Protein AF-A0A2E1ZVU8-F1 (afdb_monomer)

Foldseek 3Di:
DDDDDDDDDDPDDDDPVCCPPPPDDPVDDDPPPLVVDPHGPLNQAADPVSHHAPDWDAAPVRHTQARAPPQAWRCDADVRGHHCVRANNNHTHHNVNRVVVSLVVCPPQNDQAPAPDLLQPPPHHLVNDPANLAAQPLVSPSDLEVVSLVVLVCCQVVVDPGDPRSQNSQCNPPPSDRDPVSSVVSVCVRVVD

Mean predicted aligned error: 13.54 Å

Secondary structure (DSSP, 8-state):
-------S-TT----HHHHHHHS--TTS-----GGGSSS-HHHHH--TTSS--S--EE-TTS-EEE--SSSSS-----TTT--TTTSTTTTT--HHHHHHHHHHHHGGGTSPP-----SS-SSS-TTT-S----TT-TTSSS--SHHHHHHHHHHHTTSS---HHHHHHH-TT-SS--SHHHHHHHHHHHHT-

pLDDT: mean 80.25, std 17.71, range [24.52, 98.0]

Structure (mmCIF, N/CA/C/O backbone):
data_AF-A0A2E1ZVU8-F1
#
_entry.id   AF-A0A2E1ZVU8-F1
#
loop_
_atom_site.group_PDB
_atom_site.id
_atom_site.type_symbol
_atom_site.label_atom_id
_atom_site.label_alt_id
_atom_site.label_comp_id
_atom_site.label_asym_id
_atom_site.label_entity_id
_atom_site.label_seq_id
_atom_site.pdbx_PDB_ins_code
_atom_site.Cartn_x
_atom_site.Cartn_y
_atom_site.Cartn_z
_atom_site.occupancy
_atom_site.B_iso_or_equiv
_atom_site.auth_seq_id
_atom_site.auth_comp_id
_atom_site.auth_asym_id
_atom_site.auth_atom_id
_atom_site.pdbx_PDB_model_num
ATOM 1 N N . MET A 1 1 ? 6.770 13.674 -12.087 1.00 25.38 1 MET A N 1
ATOM 2 C CA . MET A 1 1 ? 8.120 13.635 -12.697 1.00 25.38 1 MET A CA 1
ATOM 3 C C . MET A 1 1 ? 9.116 14.177 -11.677 1.00 25.38 1 MET A C 1
ATOM 5 O O . MET A 1 1 ? 9.075 15.368 -11.395 1.00 25.38 1 MET A O 1
ATOM 9 N N . LYS A 1 2 ? 9.942 13.323 -11.062 1.00 24.52 2 LYS A N 1
ATOM 10 C CA . LYS A 1 2 ? 10.981 13.740 -10.108 1.00 24.52 2 LYS A CA 1
ATOM 11 C C . LYS A 1 2 ? 12.336 13.399 -10.722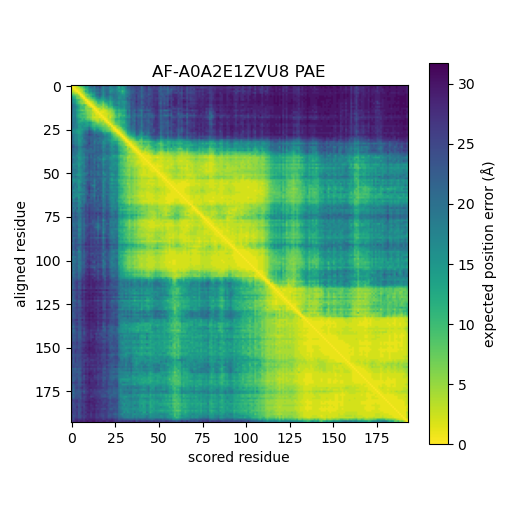 1.00 24.52 2 LYS A C 1
ATOM 13 O O . LYS A 1 2 ? 12.553 12.270 -11.147 1.00 24.52 2 LYS A O 1
ATOM 18 N N . PHE A 1 3 ? 13.192 14.405 -10.838 1.00 25.81 3 PHE A N 1
ATOM 19 C CA . PHE A 1 3 ? 14.556 14.261 -11.334 1.00 25.81 3 PHE A CA 1
ATOM 20 C C . PHE A 1 3 ? 15.431 13.587 -10.271 1.00 25.81 3 PHE A C 1
ATOM 22 O O . PHE A 1 3 ? 15.332 13.931 -9.093 1.00 25.81 3 PHE A O 1
ATOM 29 N N . ILE A 1 4 ? 16.327 12.693 -10.696 1.00 35.44 4 ILE A N 1
ATOM 30 C CA . ILE A 1 4 ? 17.498 12.282 -9.915 1.00 35.44 4 ILE A CA 1
ATOM 31 C C . ILE A 1 4 ? 18.677 13.122 -10.405 1.00 35.44 4 ILE A C 1
ATOM 33 O O . ILE A 1 4 ? 19.086 13.021 -11.561 1.00 35.44 4 ILE A O 1
ATOM 37 N N . THR A 1 5 ? 19.220 13.958 -9.523 1.00 36.97 5 THR A N 1
ATOM 38 C CA . THR A 1 5 ? 20.512 14.624 -9.712 1.00 36.97 5 THR A CA 1
ATOM 39 C C . THR A 1 5 ? 21.457 14.128 -8.629 1.00 36.97 5 THR A C 1
ATOM 41 O O . THR A 1 5 ? 21.266 14.409 -7.448 1.00 36.97 5 THR A O 1
ATOM 44 N N . SER A 1 6 ? 22.453 13.355 -9.044 1.00 44.09 6 SER A N 1
ATOM 45 C CA . SER A 1 6 ? 23.573 12.897 -8.226 1.00 44.09 6 SER A CA 1
ATOM 46 C C . SER A 1 6 ? 24.494 14.051 -7.792 1.00 44.09 6 SER A C 1
ATOM 48 O O . SER A 1 6 ? 24.480 15.111 -8.414 1.00 44.09 6 SER A O 1
ATOM 50 N N . LEU A 1 7 ? 25.421 13.742 -6.876 1.00 48.41 7 LEU A N 1
ATOM 51 C CA . LEU A 1 7 ? 26.738 14.391 -6.695 1.00 48.41 7 LEU A CA 1
ATOM 52 C C . LEU A 1 7 ? 26.828 15.632 -5.788 1.00 48.41 7 LEU A C 1
ATOM 54 O O . LEU A 1 7 ? 27.431 16.634 -6.170 1.00 48.41 7 LEU A O 1
ATOM 58 N N . SER A 1 8 ? 26.394 15.541 -4.533 1.00 40.28 8 SER A N 1
ATOM 59 C CA . SER A 1 8 ? 27.006 16.366 -3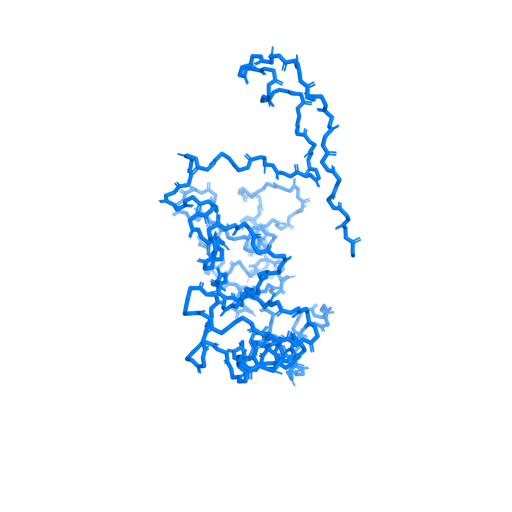.482 1.00 40.28 8 SER A CA 1
ATOM 60 C C . SER A 1 8 ? 28.162 15.597 -2.830 1.00 40.28 8 SER A C 1
ATOM 62 O O . SER A 1 8 ? 27.940 14.768 -1.955 1.00 40.28 8 SER A O 1
ATOM 64 N N . ASP A 1 9 ? 29.380 15.915 -3.272 1.00 45.56 9 ASP A N 1
ATOM 65 C CA . ASP A 1 9 ? 30.673 15.670 -2.605 1.00 45.56 9 ASP A CA 1
ATOM 66 C C . ASP A 1 9 ? 31.488 14.399 -2.954 1.00 45.56 9 ASP A C 1
ATOM 68 O O . ASP A 1 9 ? 31.807 13.545 -2.126 1.00 45.56 9 ASP A O 1
ATOM 72 N N . ALA A 1 10 ? 31.939 14.319 -4.213 1.00 39.97 10 ALA A N 1
ATOM 73 C CA . ALA A 1 10 ? 33.036 13.429 -4.592 1.00 39.97 10 ALA A CA 1
ATOM 74 C C . ALA A 1 10 ? 34.370 13.922 -3.986 1.00 39.97 10 ALA A C 1
ATOM 76 O O . ALA A 1 10 ? 34.960 14.884 -4.480 1.00 39.97 10 ALA A O 1
ATOM 77 N N . GLY A 1 11 ? 34.866 13.240 -2.945 1.00 41.56 11 GLY A N 1
ATOM 78 C CA . GLY A 1 11 ? 36.216 13.454 -2.396 1.00 41.56 11 GLY A CA 1
ATOM 79 C C . GLY A 1 11 ? 36.334 13.631 -0.877 1.00 41.56 11 GLY A C 1
ATOM 80 O O . GLY A 1 11 ? 37.445 13.857 -0.401 1.00 41.56 11 GLY A O 1
ATOM 81 N N . GLN A 1 12 ? 35.247 13.516 -0.109 1.00 46.44 12 GLN A N 1
ATOM 82 C CA . GLN A 1 12 ? 35.280 13.608 1.358 1.00 46.44 12 GLN A CA 1
ATOM 83 C C . GLN A 1 12 ? 34.994 12.236 2.006 1.00 46.44 12 GLN A C 1
ATOM 85 O O . GLN A 1 12 ? 33.929 11.666 1.770 1.00 46.44 12 GLN A O 1
ATOM 90 N N . PRO A 1 13 ? 35.908 11.668 2.818 1.00 52.12 13 PRO A N 1
ATOM 91 C CA . PRO A 1 13 ? 35.624 10.455 3.577 1.00 52.12 13 PRO A CA 1
ATOM 92 C C . PRO A 1 13 ? 34.811 10.798 4.834 1.00 52.12 13 PRO A C 1
ATOM 94 O O . PRO A 1 13 ? 35.350 11.307 5.816 1.00 52.12 13 PRO A O 1
ATOM 97 N N . TYR A 1 14 ? 33.511 10.508 4.815 1.00 55.12 14 TYR A N 1
ATOM 98 C CA . TYR A 1 14 ? 32.653 10.589 6.001 1.00 55.12 14 TYR A CA 1
ATOM 99 C C . TYR A 1 14 ? 32.767 9.322 6.865 1.00 55.12 14 TYR A C 1
ATOM 101 O O . TYR A 1 14 ? 32.996 8.225 6.352 1.00 55.12 14 TYR A O 1
ATOM 109 N N . SER A 1 15 ? 32.584 9.457 8.185 1.00 61.34 15 SER A N 1
ATOM 110 C CA . SER A 1 15 ? 32.443 8.309 9.095 1.00 61.34 15 SER A CA 1
ATOM 111 C C . SER A 1 15 ? 31.058 7.660 8.958 1.00 61.34 15 SER A C 1
ATOM 113 O O . SER A 1 15 ? 30.097 8.340 8.598 1.00 61.34 15 SER A O 1
ATOM 115 N N . CYS A 1 16 ? 30.921 6.367 9.286 1.00 48.19 16 CYS A N 1
ATOM 116 C CA . CYS A 1 16 ? 29.626 5.663 9.244 1.00 48.19 16 CYS A CA 1
ATOM 117 C C . CYS A 1 16 ? 28.527 6.383 10.051 1.00 48.19 16 CYS A C 1
ATOM 119 O O . CYS A 1 16 ? 27.391 6.484 9.604 1.00 48.19 16 CYS A O 1
ATOM 121 N N . GLU A 1 17 ? 28.880 6.961 11.200 1.00 53.31 17 GLU A N 1
ATOM 122 C CA . GLU A 1 17 ? 27.957 7.718 12.059 1.00 53.31 17 GLU A CA 1
ATOM 123 C C . GLU A 1 17 ? 27.488 9.034 11.412 1.00 53.31 17 GLU A C 1
ATOM 125 O O . GLU A 1 17 ? 26.371 9.492 11.658 1.00 53.31 17 GLU A O 1
ATOM 130 N N . SER A 1 18 ? 28.313 9.633 10.546 1.00 53.00 18 SER A N 1
ATOM 131 C CA . SER A 1 18 ? 27.987 10.876 9.831 1.00 53.00 18 SER A CA 1
ATOM 132 C C . SER A 1 18 ? 27.048 10.636 8.646 1.00 53.00 18 SER A C 1
ATOM 134 O O . SER A 1 18 ? 26.227 11.499 8.341 1.00 53.00 18 SER A O 1
ATOM 136 N N . TRP A 1 19 ? 27.122 9.456 8.021 1.00 51.34 19 TRP A N 1
ATOM 137 C CA . TRP A 1 19 ? 26.167 9.019 6.997 1.00 51.34 19 TRP A CA 1
ATOM 138 C C . TRP A 1 19 ? 24.758 8.816 7.566 1.00 51.34 19 TRP A C 1
ATOM 140 O O . TRP A 1 19 ? 23.779 9.193 6.932 1.00 51.34 19 TRP A O 1
ATOM 150 N N . GLN A 1 20 ? 24.652 8.261 8.775 1.00 46.25 20 GLN A N 1
ATOM 151 C CA . GLN A 1 20 ? 23.373 7.877 9.376 1.00 46.25 20 GLN A CA 1
ATOM 152 C C . GLN A 1 20 ? 22.623 9.040 10.049 1.00 46.25 20 GLN A C 1
ATOM 154 O O . GLN A 1 20 ? 21.398 9.034 10.099 1.00 46.25 20 GLN A O 1
ATOM 159 N N . SER A 1 21 ? 23.339 10.036 10.580 1.00 53.09 21 SER A N 1
ATOM 160 C CA . SER A 1 21 ? 22.746 11.080 11.434 1.00 53.09 21 SER A CA 1
ATOM 161 C C . SER A 1 21 ? 22.364 12.379 10.716 1.00 53.09 21 SER A C 1
ATOM 163 O O . SER A 1 21 ? 21.587 13.152 11.268 1.00 53.09 21 SER A O 1
ATOM 165 N N . ASN A 1 22 ? 22.883 12.631 9.506 1.00 50.97 22 ASN A N 1
ATOM 166 C CA . ASN A 1 22 ? 22.749 13.933 8.829 1.00 50.97 22 ASN A CA 1
ATOM 167 C C . ASN A 1 22 ? 22.221 13.879 7.378 1.00 50.97 22 ASN A C 1
ATOM 169 O O . ASN A 1 22 ? 22.070 14.936 6.769 1.00 50.97 22 ASN A O 1
ATOM 173 N N . PHE A 1 23 ? 21.930 12.697 6.813 1.00 49.38 23 PHE A N 1
ATOM 174 C CA . PHE A 1 23 ? 21.557 12.539 5.391 1.00 49.38 23 PHE A CA 1
ATOM 175 C C . PHE A 1 23 ? 20.201 11.854 5.134 1.00 49.38 23 PHE A C 1
ATOM 177 O O . PHE A 1 23 ? 19.997 11.254 4.082 1.00 49.38 23 PHE A O 1
ATOM 184 N N . GLY A 1 24 ? 19.240 11.989 6.049 1.00 44.94 24 GLY A N 1
ATOM 185 C CA . GLY A 1 24 ? 17.852 11.574 5.818 1.00 44.94 24 GLY A CA 1
ATOM 186 C C . GLY A 1 24 ? 16.876 12.682 6.200 1.00 44.94 24 GLY A C 1
ATOM 187 O O . GLY A 1 24 ? 16.907 13.159 7.332 1.00 44.94 24 GLY A O 1
ATOM 188 N N . SER A 1 25 ? 16.013 13.100 5.270 1.00 47.59 25 SER A N 1
ATOM 189 C CA . SER A 1 25 ? 14.764 13.784 5.613 1.00 47.59 25 SER A CA 1
ATOM 190 C C . SER A 1 25 ? 13.630 12.759 5.640 1.00 47.59 25 SER A C 1
ATOM 192 O O . SER A 1 25 ? 13.679 11.755 4.930 1.00 47.59 25 SER A O 1
ATOM 194 N N . SER A 1 26 ? 12.592 13.042 6.428 1.00 47.44 26 SER A N 1
ATOM 195 C CA . SER A 1 26 ? 11.345 12.261 6.487 1.00 47.44 26 SER A CA 1
ATOM 196 C C . SER A 1 26 ? 10.690 12.037 5.111 1.00 47.44 26 SER A C 1
ATOM 198 O O . SER A 1 26 ? 9.908 11.108 4.956 1.00 47.44 26 SER A O 1
ATOM 200 N N . ASP A 1 27 ? 11.035 12.855 4.108 1.00 43.53 27 ASP A N 1
ATOM 201 C CA . ASP A 1 27 ? 10.385 12.888 2.790 1.00 43.53 27 ASP A CA 1
ATOM 202 C C . ASP A 1 27 ? 11.212 12.224 1.667 1.00 43.53 27 ASP A C 1
ATOM 204 O O . ASP A 1 27 ? 10.860 12.302 0.483 1.00 43.53 27 ASP A O 1
ATOM 208 N N . ALA A 1 28 ? 12.351 11.612 2.004 1.00 48.03 28 ALA A N 1
ATOM 209 C CA . ALA A 1 28 ? 13.181 10.857 1.067 1.00 48.03 28 ALA A CA 1
ATOM 210 C C . ALA A 1 28 ? 13.908 9.726 1.812 1.00 48.03 28 ALA A C 1
ATOM 212 O O . ALA A 1 28 ? 15.070 9.887 2.202 1.00 48.03 28 ALA A O 1
ATOM 213 N N . PRO A 1 29 ? 13.225 8.595 2.057 1.00 43.44 29 PRO A N 1
ATOM 214 C CA . PRO A 1 29 ? 13.779 7.539 2.871 1.00 43.44 29 PRO A CA 1
ATOM 215 C C . PRO A 1 29 ? 14.844 6.762 2.093 1.00 43.44 29 PRO A C 1
ATOM 217 O O . PRO A 1 29 ? 14.673 6.415 0.928 1.00 43.44 29 PRO A O 1
ATOM 220 N N . LEU A 1 30 ? 15.904 6.442 2.830 1.00 49.44 30 LEU A N 1
ATOM 221 C CA . LEU A 1 30 ? 16.738 5.258 2.673 1.00 49.44 30 LEU A CA 1
ATOM 222 C C . LEU A 1 30 ? 17.655 5.204 1.436 1.00 49.44 30 LEU A C 1
ATOM 224 O O . LEU A 1 30 ? 17.282 4.805 0.336 1.00 49.44 30 LEU A O 1
ATOM 228 N N . VAL A 1 31 ? 18.940 5.475 1.680 1.00 49.41 31 VAL A N 1
ATOM 229 C CA . VAL A 1 31 ? 20.016 4.849 0.905 1.00 49.41 31 VAL A CA 1
ATOM 230 C C . VAL A 1 31 ? 19.901 3.342 1.138 1.00 49.41 31 VAL A C 1
ATOM 232 O O . VAL A 1 31 ? 20.158 2.870 2.244 1.00 49.41 31 VAL A O 1
ATOM 235 N N . LEU A 1 32 ? 19.476 2.594 0.120 1.00 52.44 32 LEU A N 1
ATOM 236 C CA . LEU A 1 32 ? 19.479 1.135 0.166 1.00 52.44 32 LEU A CA 1
ATOM 237 C C . LEU A 1 32 ? 20.936 0.662 0.137 1.00 52.44 32 LEU A C 1
ATOM 239 O O . LEU A 1 32 ? 21.587 0.683 -0.907 1.00 52.44 32 LEU A O 1
ATOM 243 N N . ASP A 1 33 ? 21.460 0.262 1.293 1.00 57.50 33 ASP A N 1
ATOM 244 C CA . ASP A 1 33 ? 22.677 -0.540 1.353 1.00 57.50 33 ASP A CA 1
ATOM 245 C C . ASP A 1 33 ? 22.372 -1.881 0.680 1.00 57.50 33 ASP A C 1
ATOM 247 O O . ASP A 1 33 ? 21.588 -2.682 1.190 1.00 57.50 33 ASP A O 1
ATOM 251 N N . GLU A 1 34 ? 22.972 -2.117 -0.488 1.00 57.19 34 GLU A N 1
ATOM 252 C CA . GLU A 1 34 ? 22.808 -3.358 -1.248 1.00 57.19 34 GLU A CA 1
ATOM 253 C C . GLU A 1 34 ? 23.073 -4.601 -0.383 1.00 57.19 34 GLU A C 1
ATOM 255 O O . GLU A 1 34 ? 22.442 -5.637 -0.584 1.00 57.19 34 GLU A O 1
ATOM 260 N N . ASN A 1 35 ? 23.949 -4.481 0.620 1.00 59.09 35 ASN A N 1
ATOM 261 C CA . ASN A 1 35 ? 24.326 -5.578 1.507 1.00 59.09 35 ASN A CA 1
ATOM 262 C C . ASN A 1 35 ? 23.313 -5.839 2.635 1.00 59.09 35 ASN A C 1
ATOM 264 O O . ASN A 1 35 ? 23.488 -6.800 3.385 1.00 59.09 35 ASN A O 1
ATOM 268 N N . GLN A 1 36 ? 22.284 -4.999 2.789 1.00 60.28 36 GLN A N 1
ATOM 269 C CA . GLN A 1 36 ? 21.224 -5.169 3.793 1.00 60.28 36 GLN A CA 1
ATOM 270 C C . GLN A 1 36 ? 19.978 -5.872 3.243 1.00 60.28 36 GLN A C 1
ATOM 272 O O . GLN A 1 36 ? 19.131 -6.300 4.024 1.00 60.28 36 GLN A O 1
ATOM 277 N N . SER A 1 37 ? 19.871 -6.033 1.922 1.00 60.47 37 SER A N 1
ATOM 278 C CA . SER A 1 37 ? 18.818 -6.830 1.290 1.00 60.47 37 SER A CA 1
ATOM 279 C C . SER A 1 37 ? 19.302 -8.258 1.028 1.00 60.47 37 SER A C 1
ATOM 281 O O . SER A 1 37 ? 20.467 -8.486 0.706 1.00 60.47 37 SER A O 1
ATOM 283 N N . SER A 1 38 ? 18.397 -9.236 1.111 1.00 68.69 38 SER A N 1
ATOM 284 C CA . SER A 1 38 ? 18.676 -10.615 0.684 1.00 68.69 38 SER A CA 1
ATOM 285 C C . SER A 1 38 ? 18.945 -10.717 -0.824 1.00 68.69 38 SER A C 1
ATOM 287 O O . SER A 1 38 ? 19.650 -11.626 -1.263 1.00 68.69 38 SER A O 1
ATOM 289 N N . ILE A 1 39 ? 18.414 -9.771 -1.609 1.00 71.00 39 ILE A N 1
ATOM 290 C CA . ILE A 1 39 ? 18.684 -9.594 -3.038 1.00 71.00 39 ILE A CA 1
ATOM 291 C C . ILE A 1 39 ? 19.152 -8.155 -3.258 1.00 71.00 39 ILE A C 1
ATOM 293 O O . ILE A 1 39 ? 18.397 -7.206 -3.043 1.00 71.00 39 ILE A O 1
ATOM 297 N N . GLY A 1 40 ? 20.401 -7.996 -3.697 1.00 74.50 40 GLY A N 1
ATOM 298 C CA . GLY A 1 40 ? 20.973 -6.688 -3.996 1.00 74.50 40 GLY A CA 1
ATOM 299 C C . GLY A 1 40 ? 20.216 -5.965 -5.113 1.00 74.50 40 GLY A C 1
ATOM 300 O O . GLY A 1 40 ? 19.773 -6.580 -6.083 1.00 74.50 40 GLY A O 1
ATOM 301 N N . PHE A 1 41 ? 20.086 -4.644 -4.996 1.00 75.62 41 PHE A N 1
ATOM 302 C CA . PHE A 1 41 ? 19.366 -3.817 -5.968 1.00 75.62 41 PHE A CA 1
ATOM 303 C C . PHE A 1 41 ? 19.955 -3.930 -7.383 1.00 75.62 41 PHE A C 1
ATOM 305 O O . PHE A 1 41 ? 19.212 -3.986 -8.362 1.00 75.62 41 PHE A O 1
ATOM 312 N N . PHE A 1 42 ? 21.284 -4.035 -7.493 1.00 80.38 42 PHE A N 1
ATOM 313 C CA . PHE A 1 42 ? 21.945 -4.282 -8.771 1.00 80.38 42 PHE A CA 1
ATOM 314 C C . PHE A 1 42 ? 21.570 -5.657 -9.329 1.00 80.38 42 PHE A C 1
ATOM 316 O O . PHE A 1 42 ? 21.146 -5.738 -10.474 1.00 80.38 42 PHE A O 1
ATOM 323 N N . SER A 1 43 ? 21.629 -6.713 -8.509 1.00 81.75 43 SER A N 1
ATOM 324 C CA . SER A 1 43 ? 21.203 -8.073 -8.888 1.00 81.75 43 SER A CA 1
ATOM 325 C C . SER A 1 43 ? 19.765 -8.113 -9.424 1.00 81.75 43 SER A C 1
ATOM 327 O O . SER A 1 43 ? 19.468 -8.820 -10.382 1.00 81.75 43 SER A O 1
ATOM 329 N N . MET A 1 44 ? 18.869 -7.323 -8.829 1.00 78.69 44 MET A N 1
ATOM 330 C CA . MET A 1 44 ? 17.465 -7.264 -9.233 1.00 78.69 44 MET A CA 1
ATOM 331 C C . MET A 1 44 ? 17.253 -6.511 -10.554 1.00 78.69 44 MET A C 1
ATOM 333 O O . MET A 1 44 ? 16.414 -6.908 -11.364 1.00 78.69 44 MET A O 1
ATOM 337 N N . LEU A 1 45 ? 17.982 -5.413 -10.773 1.00 83.50 45 LEU A N 1
ATOM 338 C CA . LEU A 1 45 ? 17.667 -4.476 -11.850 1.00 83.50 45 LEU A CA 1
ATOM 339 C C . LEU A 1 45 ? 18.643 -4.472 -13.013 1.00 83.50 45 LEU A C 1
ATOM 341 O O . LEU A 1 45 ? 18.240 -3.980 -14.059 1.00 83.50 45 LEU A O 1
ATOM 345 N N . HIS A 1 46 ? 19.866 -4.991 -12.886 1.00 86.56 46 HIS A N 1
ATOM 346 C CA . HIS A 1 46 ? 20.862 -4.863 -13.950 1.00 86.56 46 HIS A CA 1
ATOM 347 C C . HIS A 1 46 ? 20.359 -5.442 -15.277 1.00 86.56 46 HIS A C 1
ATOM 349 O O . HIS A 1 46 ? 19.629 -6.433 -15.295 1.00 86.56 46 HIS A O 1
ATOM 355 N N . ASP A 1 47 ? 20.749 -4.835 -16.388 1.00 86.31 47 ASP A N 1
ATOM 356 C CA . ASP A 1 47 ? 20.400 -5.302 -17.724 1.00 86.31 47 ASP A CA 1
ATOM 357 C C . ASP A 1 47 ? 21.334 -6.424 -18.221 1.00 86.31 47 ASP A C 1
ATOM 359 O O . ASP A 1 47 ? 22.263 -6.853 -17.518 1.00 86.31 47 ASP A O 1
ATOM 363 N N . SER A 1 48 ? 21.123 -6.902 -19.449 1.00 88.31 48 SER A N 1
ATOM 364 C CA . SER A 1 48 ? 21.973 -7.914 -20.088 1.00 88.31 48 SER A CA 1
ATOM 365 C C . SER A 1 48 ? 23.435 -7.485 -20.274 1.00 88.31 48 SER A C 1
ATOM 367 O O . SER A 1 48 ? 24.315 -8.340 -20.415 1.00 88.31 48 SER A O 1
ATOM 369 N N . TRP A 1 49 ? 23.723 -6.183 -20.209 1.00 86.12 49 TRP A N 1
ATOM 370 C CA . TRP A 1 49 ? 25.061 -5.597 -20.309 1.00 86.12 49 TRP A CA 1
ATOM 371 C C . TRP A 1 49 ? 25.721 -5.393 -18.944 1.00 86.12 49 TRP A C 1
ATOM 373 O O . TRP A 1 49 ? 26.825 -4.843 -18.874 1.00 86.12 49 TRP A O 1
ATOM 383 N N . ASN A 1 50 ? 25.085 -5.869 -17.867 1.00 87.00 50 ASN A N 1
ATOM 384 C CA . ASN A 1 50 ? 25.545 -5.700 -16.492 1.00 87.00 50 ASN A CA 1
ATOM 385 C C . ASN A 1 50 ? 25.671 -4.208 -16.119 1.00 87.00 50 ASN A C 1
ATOM 387 O O . ASN A 1 50 ? 26.609 -3.794 -15.430 1.00 87.00 50 ASN A O 1
ATOM 391 N N . ALA A 1 51 ? 24.735 -3.394 -16.605 1.00 84.00 51 ALA A N 1
ATOM 392 C CA . ALA A 1 51 ? 24.566 -1.991 -16.259 1.00 84.00 51 ALA A CA 1
ATOM 393 C C . ALA A 1 51 ? 23.192 -1.769 -15.615 1.00 84.00 51 ALA A C 1
ATOM 395 O O . ALA A 1 51 ? 22.303 -2.610 -15.704 1.00 84.00 51 ALA A O 1
ATOM 396 N N . PHE A 1 52 ? 22.996 -0.631 -14.949 1.00 84.00 52 PHE A N 1
ATOM 397 C CA . PHE A 1 52 ? 21.645 -0.250 -14.546 1.00 84.00 52 PHE A CA 1
ATOM 398 C C . PHE A 1 52 ? 20.842 0.151 -15.790 1.00 84.00 52 PHE A C 1
ATOM 400 O O . PHE A 1 52 ? 21.307 1.013 -16.545 1.00 84.00 52 PHE A O 1
ATOM 407 N N . PRO A 1 53 ? 19.649 -0.428 -16.003 1.00 81.69 53 PRO A N 1
ATOM 408 C CA . PRO A 1 53 ? 18.816 -0.076 -17.134 1.00 81.69 53 PRO A CA 1
ATOM 409 C C . PRO A 1 53 ? 18.329 1.361 -16.971 1.00 81.69 53 PRO A C 1
ATOM 411 O O . PRO A 1 53 ? 18.189 1.881 -15.863 1.00 81.69 53 PRO A O 1
ATOM 414 N N . THR A 1 54 ? 18.020 2.007 -18.091 1.00 81.31 54 THR A N 1
ATOM 415 C CA . THR A 1 54 ? 17.430 3.355 -18.041 1.00 81.31 54 THR A CA 1
ATOM 416 C C . THR A 1 54 ? 15.977 3.320 -17.576 1.00 81.31 54 THR A C 1
ATOM 418 O O . THR A 1 54 ? 15.526 4.246 -16.906 1.00 81.31 54 THR A O 1
ATOM 421 N N . PHE A 1 55 ? 15.262 2.239 -17.893 1.00 85.50 55 PHE A N 1
ATOM 422 C CA . PHE A 1 55 ? 13.884 2.011 -17.478 1.00 85.50 55 PHE A CA 1
ATOM 423 C C . PHE A 1 55 ? 13.750 0.595 -16.926 1.00 85.50 55 PHE A C 1
ATOM 425 O O . PHE A 1 55 ? 14.275 -0.349 -17.510 1.00 85.50 55 PHE A O 1
ATOM 432 N N . ALA A 1 56 ? 13.024 0.451 -15.823 1.00 88.25 56 ALA A N 1
ATOM 433 C CA . ALA A 1 56 ? 12.555 -0.829 -15.318 1.00 88.25 56 ALA A CA 1
ATOM 434 C C . ALA A 1 56 ? 11.049 -0.706 -15.087 1.00 88.25 56 ALA A C 1
ATOM 436 O O . ALA A 1 56 ? 10.590 0.258 -14.474 1.00 88.25 56 ALA A O 1
ATOM 437 N N . ILE A 1 57 ? 10.296 -1.662 -15.610 1.00 88.00 57 ILE A N 1
ATOM 438 C CA . ILE A 1 57 ? 8.850 -1.751 -15.474 1.00 88.00 57 ILE A CA 1
ATOM 439 C C . ILE A 1 57 ? 8.561 -2.833 -14.438 1.00 88.00 57 ILE A C 1
ATOM 441 O O . ILE A 1 57 ? 9.024 -3.970 -14.576 1.00 88.00 57 ILE A O 1
ATOM 445 N N . LEU A 1 58 ? 7.810 -2.457 -13.408 1.00 89.50 58 LEU A N 1
ATOM 446 C CA . LEU A 1 58 ? 7.342 -3.348 -12.356 1.00 89.50 58 LEU A CA 1
ATOM 447 C C . LEU A 1 58 ? 5.819 -3.478 -12.437 1.00 89.50 58 LEU A C 1
ATOM 449 O O . LEU A 1 58 ? 5.149 -2.538 -12.862 1.00 89.50 58 LEU A O 1
ATOM 453 N N . ASP A 1 59 ? 5.289 -4.632 -12.040 1.00 88.62 59 ASP A N 1
ATOM 454 C CA . ASP A 1 59 ? 3.844 -4.854 -11.926 1.00 88.62 59 ASP A CA 1
ATOM 455 C C . ASP A 1 59 ? 3.311 -4.637 -10.500 1.00 88.62 59 ASP A C 1
ATOM 457 O O . ASP A 1 59 ? 4.058 -4.335 -9.567 1.00 88.62 59 ASP A O 1
ATOM 461 N N . HIS A 1 60 ? 1.998 -4.825 -10.336 1.00 84.50 60 HIS A N 1
ATOM 462 C CA . HIS A 1 60 ? 1.281 -4.720 -9.061 1.00 84.50 60 HIS A CA 1
ATOM 463 C C . HIS A 1 60 ? 1.750 -5.730 -7.993 1.00 84.50 60 HIS A C 1
ATOM 465 O O . HIS A 1 60 ? 1.411 -5.584 -6.824 1.00 84.50 60 HIS A O 1
ATOM 471 N N . THR A 1 61 ? 2.553 -6.734 -8.366 1.00 84.44 61 THR A N 1
ATOM 472 C CA . THR A 1 61 ? 3.156 -7.708 -7.440 1.00 84.44 61 THR A CA 1
ATOM 473 C C . THR A 1 61 ? 4.583 -7.333 -7.033 1.00 84.44 61 THR A C 1
ATOM 475 O O . THR A 1 61 ? 5.264 -8.123 -6.381 1.00 84.44 61 THR A O 1
ATOM 478 N N . MET A 1 62 ? 5.053 -6.138 -7.417 1.00 82.06 62 MET A N 1
ATOM 479 C CA . MET A 1 62 ? 6.429 -5.668 -7.219 1.00 82.06 62 MET A CA 1
ATOM 480 C C . MET A 1 62 ? 7.480 -6.520 -7.948 1.00 82.06 62 MET A C 1
ATOM 482 O O . MET A 1 62 ? 8.653 -6.546 -7.567 1.00 82.06 62 MET A O 1
ATOM 486 N N . THR A 1 63 ? 7.090 -7.189 -9.033 1.00 84.81 63 THR A N 1
ATOM 487 C CA . THR A 1 63 ? 8.002 -7.988 -9.858 1.00 84.81 63 THR A CA 1
ATOM 488 C C . THR A 1 63 ? 8.521 -7.157 -11.026 1.00 84.81 63 THR A C 1
ATOM 490 O O . THR A 1 63 ? 7.753 -6.471 -11.693 1.00 84.81 63 THR A O 1
ATOM 493 N N . VAL A 1 64 ? 9.822 -7.234 -11.327 1.00 88.19 64 VAL A N 1
ATOM 494 C CA . VAL A 1 64 ? 10.404 -6.604 -12.526 1.00 88.19 64 VAL A CA 1
ATOM 495 C C . VAL A 1 64 ? 10.005 -7.410 -13.760 1.00 88.19 64 VAL A C 1
ATOM 497 O O . VAL A 1 64 ? 10.369 -8.578 -13.894 1.00 88.19 64 VAL A O 1
ATOM 500 N N . ARG A 1 65 ? 9.268 -6.785 -14.675 1.00 89.50 65 ARG A N 1
ATOM 501 C CA . ARG A 1 65 ? 8.685 -7.441 -15.856 1.00 89.50 65 ARG A CA 1
ATOM 502 C C . ARG A 1 65 ? 9.456 -7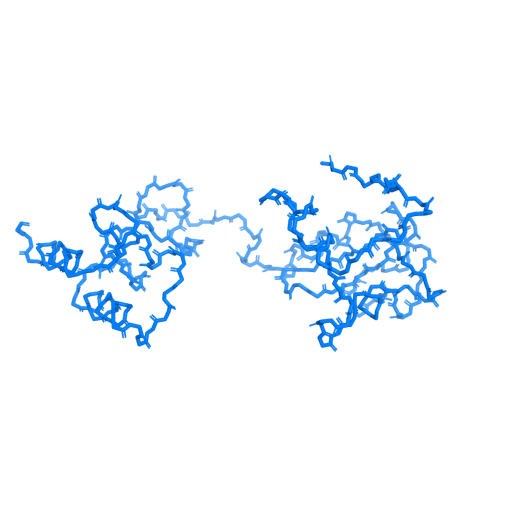.181 -17.137 1.00 89.50 65 ARG A C 1
ATOM 504 O O . ARG A 1 65 ? 9.495 -8.045 -18.017 1.00 89.50 65 ARG A O 1
ATOM 511 N N . ALA A 1 66 ? 10.041 -5.992 -17.229 1.00 90.19 66 ALA A N 1
ATOM 512 C CA . ALA A 1 66 ? 10.665 -5.484 -18.438 1.00 90.19 66 ALA A CA 1
ATOM 513 C C . ALA A 1 66 ? 11.681 -4.378 -18.126 1.00 90.19 66 ALA A C 1
ATOM 515 O O . ALA A 1 66 ? 11.492 -3.586 -17.205 1.00 90.19 66 ALA A O 1
ATOM 516 N N . LYS A 1 67 ? 12.735 -4.288 -18.934 1.00 88.94 67 LYS A N 1
ATOM 517 C CA . LYS A 1 67 ? 13.772 -3.246 -18.911 1.00 88.94 67 LYS A CA 1
ATOM 518 C C . LYS A 1 67 ? 13.981 -2.676 -20.325 1.00 88.94 67 LYS A C 1
ATOM 520 O O . LYS A 1 67 ? 14.968 -3.010 -20.981 1.00 88.94 67 LYS A O 1
ATOM 525 N N . PRO A 1 68 ? 13.008 -1.923 -20.870 1.00 87.75 68 PRO A N 1
ATOM 526 C CA . PRO A 1 68 ? 13.013 -1.562 -22.282 1.00 87.75 68 PRO A CA 1
ATOM 527 C C . PRO A 1 68 ? 14.096 -0.533 -22.616 1.00 87.75 68 PRO A C 1
ATOM 529 O O . PRO A 1 68 ? 14.429 0.345 -21.815 1.00 87.75 68 PRO A O 1
ATOM 532 N N . TRP A 1 69 ? 14.607 -0.603 -23.843 1.00 84.19 69 TRP A N 1
ATOM 533 C CA . TRP A 1 69 ? 15.460 0.427 -24.424 1.00 84.19 69 TRP A CA 1
ATOM 534 C C . TRP A 1 69 ? 15.149 0.587 -25.917 1.00 84.19 69 TRP A C 1
ATOM 536 O O . TRP A 1 69 ? 15.426 -0.317 -26.709 1.00 84.19 69 TRP A O 1
ATOM 546 N N . THR A 1 70 ? 14.588 1.710 -26.369 1.00 85.12 70 THR A N 1
ATOM 547 C CA . THR A 1 70 ? 14.206 2.955 -25.669 1.00 85.12 70 THR A CA 1
ATOM 548 C C . THR A 1 70 ? 12.797 2.884 -25.039 1.00 85.12 70 THR A C 1
ATOM 550 O O . THR A 1 70 ? 12.158 1.839 -25.050 1.00 85.12 70 THR A O 1
ATOM 553 N N . LEU A 1 71 ? 12.301 3.995 -24.468 1.00 80.88 71 LEU A N 1
ATOM 554 C CA . LEU A 1 71 ? 10.946 4.076 -23.894 1.00 80.88 71 LEU A CA 1
ATOM 555 C C . LEU A 1 71 ? 9.846 3.862 -24.955 1.00 80.88 71 LEU A C 1
ATOM 557 O O . LEU A 1 71 ? 8.856 3.183 -24.700 1.00 80.88 71 LEU A O 1
ATOM 561 N N . ASP A 1 72 ? 10.030 4.410 -26.156 1.00 84.62 72 ASP A N 1
ATOM 562 C CA . ASP A 1 72 ? 9.005 4.388 -27.211 1.00 84.62 72 ASP A CA 1
ATOM 563 C C . ASP A 1 72 ? 9.088 3.146 -28.114 1.00 84.62 72 ASP A C 1
ATOM 565 O O . ASP A 1 72 ? 8.276 2.980 -29.018 1.00 84.62 72 ASP A O 1
ATOM 569 N N . SER A 1 73 ? 10.103 2.299 -27.939 1.00 85.69 73 SER A N 1
ATOM 570 C CA . SER A 1 73 ? 10.244 1.023 -28.644 1.00 85.69 73 SER A CA 1
ATOM 571 C C . SER A 1 73 ? 11.377 0.218 -28.025 1.00 85.69 73 SER A C 1
ATOM 573 O O . SER A 1 73 ? 12.449 0.771 -27.795 1.00 85.69 73 SER A O 1
ATOM 575 N N . ASN A 1 74 ? 11.203 -1.086 -27.829 1.00 86.56 74 ASN A N 1
ATOM 576 C CA . ASN A 1 74 ? 12.261 -1.921 -27.277 1.00 86.56 74 ASN A CA 1
ATOM 577 C C . ASN A 1 74 ? 13.075 -2.667 -28.348 1.00 86.56 74 ASN A C 1
ATOM 579 O O . ASN A 1 74 ? 12.614 -3.633 -28.961 1.00 86.56 74 ASN A O 1
ATOM 583 N N . GLY A 1 75 ? 14.326 -2.243 -28.528 1.00 80.69 75 GLY A N 1
ATOM 584 C CA . GLY A 1 75 ? 15.316 -2.922 -29.363 1.00 80.69 75 GLY A CA 1
ATOM 585 C C . GLY A 1 75 ? 16.155 -3.964 -28.617 1.00 80.69 75 GLY A C 1
ATOM 586 O O . GLY A 1 75 ? 16.907 -4.695 -29.262 1.00 80.69 75 GLY A O 1
ATOM 587 N N . ASN A 1 76 ? 16.053 -4.035 -27.285 1.00 80.56 76 ASN A N 1
ATOM 588 C CA . ASN A 1 76 ? 16.817 -4.964 -26.461 1.00 80.56 76 ASN A CA 1
ATOM 589 C C . ASN A 1 76 ? 15.960 -6.174 -26.054 1.00 80.56 76 ASN A C 1
ATOM 591 O O . ASN A 1 76 ? 15.165 -6.108 -25.120 1.00 80.56 76 ASN A O 1
ATOM 595 N N . SER A 1 77 ? 16.109 -7.286 -26.777 1.00 84.69 77 SER A N 1
ATOM 596 C CA . SER A 1 77 ? 15.289 -8.487 -26.587 1.00 84.69 77 SER A CA 1
ATOM 597 C C . SER A 1 77 ? 15.939 -9.571 -25.716 1.00 84.69 77 SER A C 1
ATOM 599 O O . SER A 1 77 ? 15.496 -10.721 -25.757 1.00 84.69 77 SER A O 1
ATOM 601 N N . ASP A 1 78 ? 17.013 -9.253 -24.991 1.00 88.88 78 ASP A N 1
ATOM 602 C CA . ASP A 1 78 ? 17.730 -10.237 -24.181 1.00 88.88 78 ASP A CA 1
ATOM 603 C C . ASP A 1 78 ? 16.887 -10.738 -23.005 1.00 88.88 78 ASP A C 1
ATOM 605 O O . ASP A 1 78 ? 16.185 -9.986 -22.338 1.00 88.88 78 ASP A O 1
ATOM 609 N N . ASN A 1 79 ? 17.010 -12.032 -22.693 1.00 87.12 79 ASN A N 1
ATOM 610 C CA . ASN A 1 79 ? 16.181 -12.695 -21.681 1.00 87.12 79 ASN A CA 1
ATOM 611 C C . ASN A 1 79 ? 16.327 -12.113 -20.261 1.00 87.12 79 ASN A C 1
ATOM 613 O O . ASN A 1 79 ? 15.424 -12.271 -19.446 1.00 87.12 79 ASN A O 1
ATOM 617 N N . CYS A 1 80 ? 17.467 -11.488 -19.947 1.00 87.50 80 CYS A N 1
ATOM 618 C CA . CYS A 1 80 ? 17.708 -10.837 -18.654 1.00 87.50 80 CYS A CA 1
ATOM 619 C C . CYS A 1 80 ? 16.913 -9.528 -18.501 1.00 87.50 80 CYS A C 1
ATOM 621 O O . CYS A 1 80 ? 16.683 -9.073 -17.380 1.00 87.50 80 CYS A O 1
ATOM 623 N N . ASP A 1 81 ? 16.452 -8.961 -19.616 1.00 88.62 81 ASP A N 1
ATOM 624 C CA . ASP A 1 81 ? 15.777 -7.664 -19.668 1.00 88.62 81 ASP A CA 1
ATOM 625 C C . ASP A 1 81 ? 14.261 -7.791 -19.769 1.00 88.62 81 ASP A C 1
ATOM 627 O O . ASP A 1 81 ? 13.539 -6.827 -19.549 1.00 88.62 81 ASP A O 1
ATOM 631 N N . GLY A 1 82 ? 13.778 -8.994 -20.057 1.00 88.00 82 GLY A N 1
ATOM 632 C CA . GLY A 1 82 ? 12.386 -9.291 -20.351 1.00 88.00 82 GLY A CA 1
ATOM 633 C C . GLY A 1 82 ? 12.310 -10.210 -21.561 1.00 88.00 82 GLY A C 1
ATOM 634 O O . GLY A 1 82 ? 13.297 -10.447 -22.259 1.00 88.00 82 GLY A O 1
ATOM 635 N N . ASN A 1 83 ? 11.147 -10.795 -21.810 1.00 89.94 83 ASN A N 1
ATOM 636 C CA . ASN A 1 83 ? 10.902 -11.576 -23.018 1.00 89.94 83 ASN A CA 1
ATOM 637 C C . ASN A 1 83 ? 9.394 -11.669 -23.281 1.00 89.94 83 ASN A C 1
ATOM 639 O O . ASN A 1 83 ? 8.579 -11.225 -22.479 1.00 89.94 83 ASN A O 1
ATOM 643 N N . ASN A 1 84 ? 9.011 -12.324 -24.379 1.00 90.44 84 ASN A N 1
ATOM 644 C CA . ASN A 1 84 ? 7.600 -12.536 -24.720 1.00 90.44 84 ASN A CA 1
ATOM 645 C C . ASN A 1 84 ? 6.828 -13.454 -23.749 1.00 90.44 84 ASN A C 1
ATOM 647 O O . ASN A 1 84 ? 5.622 -13.601 -23.902 1.00 90.44 84 ASN A O 1
ATOM 651 N N . ASN A 1 85 ? 7.489 -14.086 -22.775 1.00 89.75 85 ASN A N 1
ATOM 652 C CA . ASN A 1 85 ? 6.805 -14.787 -21.686 1.00 89.75 85 ASN A CA 1
ATOM 653 C C . ASN A 1 85 ? 6.426 -13.835 -20.545 1.00 89.75 85 ASN A C 1
ATOM 655 O O . ASN A 1 85 ? 5.544 -14.174 -19.765 1.00 89.75 85 ASN A O 1
ATOM 659 N N . THR A 1 86 ? 7.104 -12.688 -20.415 1.00 89.38 86 THR A N 1
ATOM 660 C CA . THR A 1 86 ? 6.799 -11.682 -19.391 1.00 89.38 86 THR A CA 1
ATOM 661 C C . THR A 1 86 ? 5.994 -10.521 -19.945 1.00 89.38 86 THR A C 1
ATOM 663 O O . THR A 1 86 ? 5.159 -10.007 -19.219 1.00 89.38 86 THR A O 1
ATOM 666 N N . ILE A 1 87 ? 6.212 -10.100 -21.192 1.00 90.94 87 ILE A N 1
ATOM 667 C CA . ILE A 1 87 ? 5.530 -8.961 -21.818 1.00 90.94 87 ILE A CA 1
ATOM 668 C C . ILE A 1 87 ? 5.330 -9.237 -23.313 1.00 90.94 87 ILE A C 1
ATOM 670 O O . ILE A 1 87 ? 6.270 -9.584 -24.026 1.00 90.94 87 ILE A O 1
ATOM 674 N N . ASN A 1 88 ? 4.113 -9.056 -23.814 1.00 91.38 88 ASN A N 1
ATOM 675 C CA . ASN A 1 88 ? 3.772 -9.215 -25.222 1.00 91.38 88 ASN A CA 1
ATOM 676 C C . ASN A 1 88 ? 4.404 -8.104 -26.063 1.00 91.38 88 ASN A C 1
ATOM 678 O O . ASN A 1 88 ? 4.432 -6.942 -25.676 1.00 91.38 88 ASN A O 1
ATOM 682 N N . GLY A 1 89 ? 4.898 -8.462 -27.250 1.00 88.12 89 GLY A N 1
ATOM 683 C CA . GLY A 1 89 ? 5.535 -7.490 -28.137 1.00 88.12 89 GLY A CA 1
ATOM 684 C C . GLY A 1 89 ? 6.905 -7.023 -27.645 1.00 88.12 89 GLY A C 1
ATOM 685 O O . GLY A 1 89 ? 7.394 -6.012 -28.127 1.00 88.12 89 GLY A O 1
ATOM 686 N N . TRP A 1 90 ? 7.568 -7.755 -26.742 1.00 91.00 90 TRP A N 1
ATOM 687 C CA . TRP A 1 90 ? 8.858 -7.365 -26.163 1.00 91.00 90 TRP A CA 1
ATOM 688 C C . TRP A 1 90 ? 9.904 -6.942 -27.204 1.00 91.00 90 TRP A C 1
ATOM 690 O O . TRP A 1 90 ? 10.654 -5.995 -26.996 1.00 91.00 90 TRP A O 1
ATOM 700 N N . SER A 1 91 ? 9.956 -7.634 -28.345 1.00 88.69 91 SER A N 1
ATOM 701 C CA . SER A 1 91 ? 10.842 -7.299 -29.466 1.00 88.69 91 SER A CA 1
ATOM 702 C C . SER A 1 91 ? 10.192 -6.274 -30.400 1.00 88.69 91 SER A C 1
ATOM 704 O O . SER A 1 91 ? 9.702 -6.634 -31.472 1.00 88.69 91 SER A O 1
ATOM 706 N N . GLY A 1 92 ? 10.200 -5.004 -29.993 1.00 85.19 92 GLY A N 1
ATOM 707 C CA . GLY A 1 92 ? 9.767 -3.867 -30.814 1.00 85.19 92 GLY A CA 1
ATOM 708 C C . GLY A 1 92 ? 8.485 -3.157 -30.371 1.00 85.19 92 GLY A C 1
ATOM 709 O O . GLY A 1 92 ? 8.105 -2.189 -31.025 1.00 85.19 92 GLY A O 1
ATOM 710 N N . GLY A 1 93 ? 7.845 -3.599 -29.290 1.00 86.31 93 GLY A N 1
ATOM 711 C CA . GLY A 1 93 ? 6.724 -2.915 -28.643 1.00 86.31 93 GLY A CA 1
ATOM 712 C C . GLY A 1 93 ? 7.171 -1.678 -27.872 1.00 86.31 93 GLY A C 1
ATOM 713 O O . GLY A 1 93 ? 8.365 -1.506 -27.597 1.00 86.31 93 GLY A O 1
ATOM 714 N N . ASP A 1 94 ? 6.214 -0.810 -27.566 1.00 86.25 94 ASP A N 1
ATOM 715 C CA . ASP A 1 94 ? 6.442 0.423 -26.821 1.00 86.25 94 ASP A CA 1
ATOM 716 C C . ASP A 1 94 ? 6.026 0.291 -25.346 1.00 86.25 94 ASP A C 1
ATOM 718 O O . ASP A 1 94 ? 5.353 -0.657 -24.939 1.00 86.25 94 ASP A O 1
ATOM 722 N N . THR A 1 95 ? 6.462 1.240 -24.514 1.00 87.19 95 THR A N 1
ATOM 723 C CA . THR A 1 95 ? 6.162 1.190 -23.076 1.00 87.19 95 THR A CA 1
ATOM 724 C C . THR A 1 95 ? 4.669 1.329 -22.775 1.00 87.19 95 THR A C 1
ATOM 726 O O . THR A 1 95 ? 4.227 0.786 -21.768 1.00 87.19 95 THR A O 1
ATOM 729 N N . ASN A 1 96 ? 3.872 2.007 -23.606 1.00 89.19 96 ASN A N 1
ATOM 730 C CA . ASN A 1 96 ? 2.437 2.143 -23.340 1.00 89.19 96 ASN A CA 1
ATOM 731 C C . ASN A 1 96 ? 1.721 0.804 -23.516 1.00 89.19 96 ASN A C 1
ATOM 733 O O . ASN A 1 96 ? 0.906 0.451 -22.669 1.00 89.19 96 ASN A O 1
ATOM 737 N N . ASP A 1 97 ? 2.072 0.040 -24.550 1.00 88.69 97 ASP A N 1
ATOM 738 C CA . ASP A 1 97 ? 1.547 -1.312 -24.754 1.00 88.69 97 ASP A CA 1
ATOM 739 C C . ASP A 1 97 ? 1.916 -2.227 -23.576 1.00 88.69 97 ASP A C 1
ATOM 741 O O . ASP A 1 97 ? 1.080 -2.975 -23.067 1.00 88.69 97 ASP A O 1
ATOM 745 N N . PHE A 1 98 ? 3.161 -2.134 -23.095 1.00 91.31 98 PHE A N 1
ATOM 746 C CA . PHE A 1 98 ? 3.628 -2.923 -21.953 1.00 91.31 98 PHE A CA 1
ATOM 747 C C . PHE A 1 98 ? 2.897 -2.539 -20.665 1.00 91.31 98 PHE A C 1
ATOM 749 O O . PHE A 1 98 ? 2.488 -3.416 -19.910 1.00 91.31 98 PHE A O 1
ATOM 756 N N . LEU A 1 99 ? 2.706 -1.240 -20.417 1.00 90.81 99 LEU A N 1
ATOM 757 C CA . LEU A 1 99 ? 1.961 -0.751 -19.259 1.00 90.81 99 LEU A CA 1
ATOM 758 C C . LEU A 1 99 ? 0.494 -1.165 -19.322 1.00 90.81 99 LEU A C 1
ATOM 760 O O . LEU A 1 99 ? -0.038 -1.609 -18.310 1.00 90.81 99 LEU A O 1
ATOM 764 N N . GLN A 1 100 ? -0.142 -1.073 -20.492 1.00 91.44 100 GLN A N 1
ATOM 765 C CA . GLN A 1 100 ? -1.528 -1.503 -20.651 1.00 91.44 100 GLN A CA 1
ATOM 766 C C . GLN A 1 100 ? -1.674 -2.992 -20.349 1.00 91.44 100 GLN A C 1
ATOM 768 O O . GLN A 1 100 ? -2.572 -3.374 -19.610 1.00 91.44 100 GLN A O 1
ATOM 773 N N . GLN A 1 101 ? -0.747 -3.825 -20.822 1.00 92.88 101 GLN A N 1
ATOM 774 C CA . GLN A 1 101 ? -0.752 -5.238 -20.460 1.00 92.88 101 GLN A CA 1
ATOM 775 C C . GLN A 1 101 ? -0.648 -5.449 -18.944 1.00 92.88 101 GLN A C 1
ATOM 777 O O . GLN A 1 101 ? -1.340 -6.306 -18.406 1.00 92.88 101 GLN A O 1
ATOM 782 N N . LEU A 1 102 ? 0.205 -4.697 -18.244 1.00 93.00 102 LEU A N 1
ATOM 783 C CA . LEU A 1 102 ? 0.316 -4.830 -16.789 1.00 93.00 102 LEU A CA 1
ATOM 784 C C . LEU A 1 102 ? -0.947 -4.376 -16.053 1.00 93.00 102 LEU A C 1
ATOM 786 O O . LEU A 1 102 ? -1.269 -4.951 -15.015 1.00 93.00 102 LEU A O 1
ATOM 790 N N . VAL A 1 103 ? -1.660 -3.382 -16.587 1.00 91.44 103 VAL A N 1
ATOM 791 C CA . VAL A 1 103 ? -2.983 -2.977 -16.091 1.00 91.44 103 VAL A CA 1
ATOM 792 C C . VAL A 1 103 ? -3.995 -4.102 -16.313 1.00 91.44 103 VAL A C 1
ATOM 794 O O . VAL A 1 103 ? -4.668 -4.500 -15.368 1.00 91.44 103 VAL A O 1
ATOM 797 N N . ASP A 1 104 ? -4.036 -4.689 -17.509 1.00 90.38 104 ASP A N 1
ATOM 798 C CA . ASP A 1 104 ? -4.947 -5.795 -17.824 1.00 90.38 104 ASP A CA 1
ATOM 799 C C . ASP A 1 104 ? -4.672 -7.030 -16.937 1.00 90.38 104 ASP A C 1
ATOM 801 O O . ASP A 1 104 ? -5.591 -7.709 -16.481 1.00 90.38 104 ASP A O 1
ATOM 805 N N . GLU A 1 105 ? -3.398 -7.327 -16.660 1.00 91.25 105 GLU A N 1
ATOM 806 C CA . GLU A 1 105 ? -2.977 -8.431 -15.786 1.00 91.25 105 GLU A CA 1
ATOM 807 C C . GLU A 1 105 ? -3.226 -8.169 -14.298 1.00 91.25 105 GLU A C 1
ATOM 809 O O . GLU A 1 105 ? -3.356 -9.117 -13.524 1.00 91.25 105 GLU A O 1
ATOM 814 N N . CYS A 1 106 ? -3.280 -6.903 -13.892 1.00 88.81 106 CYS A N 1
ATOM 815 C CA . CYS A 1 106 ? -3.669 -6.506 -12.543 1.00 88.81 106 CYS A CA 1
ATOM 816 C C . CYS A 1 106 ? -5.153 -6.806 -12.271 1.00 88.81 106 CYS A C 1
ATOM 818 O O . CYS A 1 106 ? -5.537 -7.075 -11.130 1.00 88.81 106 CYS A O 1
ATOM 820 N N . GL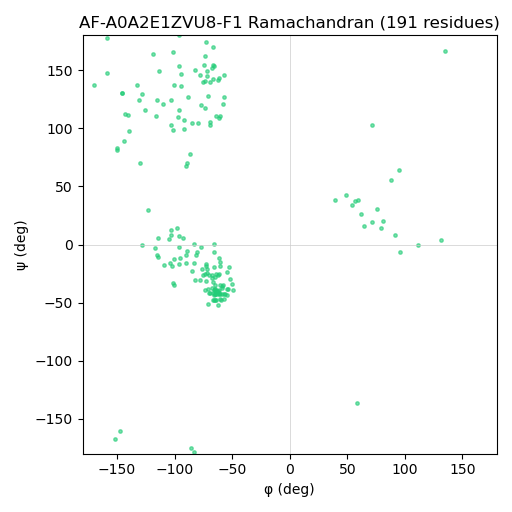Y A 1 107 ? -5.977 -6.848 -13.323 1.00 82.81 107 GLY A N 1
ATOM 821 C CA . GLY A 1 107 ? -7.382 -7.225 -13.239 1.00 82.81 107 GLY A CA 1
ATOM 822 C C . GLY A 1 107 ? -8.153 -6.315 -12.287 1.00 82.81 107 GLY A C 1
ATOM 823 O O . GLY A 1 107 ? -7.941 -5.107 -12.274 1.00 82.81 107 GLY A O 1
ATOM 824 N N . VAL A 1 108 ? -9.012 -6.907 -11.451 1.00 75.25 108 VAL A N 1
ATOM 825 C CA . VAL A 1 108 ? -9.907 -6.179 -10.528 1.00 75.25 108 VAL A CA 1
ATOM 826 C C . VAL A 1 108 ? -9.197 -5.188 -9.600 1.00 75.25 108 VAL A C 1
ATOM 828 O O . VAL A 1 108 ? -9.825 -4.238 -9.162 1.00 75.25 108 VAL A O 1
ATOM 831 N N . LEU A 1 109 ? -7.898 -5.371 -9.333 1.00 75.12 109 LEU A N 1
ATOM 832 C CA . LEU A 1 109 ? -7.110 -4.443 -8.515 1.00 75.12 109 LEU A CA 1
ATOM 833 C C . LEU A 1 109 ? -6.805 -3.113 -9.225 1.00 75.12 109 LEU A C 1
ATOM 835 O O . LEU A 1 109 ? -6.526 -2.122 -8.557 1.00 75.12 109 LEU A O 1
ATOM 839 N N . CYS A 1 110 ? -6.802 -3.091 -10.561 1.00 78.25 110 CYS A N 1
ATOM 840 C CA . CYS A 1 110 ? -6.506 -1.902 -11.367 1.00 78.25 110 CYS A CA 1
ATOM 841 C C . CYS A 1 110 ? -7.685 -1.449 -12.241 1.00 78.25 110 CYS A C 1
ATOM 843 O O . CYS A 1 110 ? -7.572 -0.434 -12.932 1.00 78.25 110 CYS A O 1
ATOM 845 N N . GLU A 1 111 ? -8.799 -2.183 -12.230 1.00 75.06 111 GLU A N 1
ATOM 846 C CA . GLU A 1 111 ? -10.042 -1.733 -12.848 1.00 75.06 111 GLU A CA 1
ATOM 847 C C . GLU A 1 111 ? -10.663 -0.600 -12.014 1.00 75.06 111 GLU A C 1
ATOM 849 O O . GLU A 1 111 ? -10.572 -0.605 -10.784 1.00 75.06 111 GLU A O 1
ATOM 854 N N . PRO A 1 112 ? -11.305 0.393 -12.651 1.00 69.94 112 PRO A N 1
ATOM 855 C CA . PRO A 1 112 ? -12.109 1.356 -11.921 1.00 69.94 112 PRO A CA 1
ATOM 856 C C . PRO A 1 112 ? -13.273 0.636 -11.236 1.00 69.94 112 PRO A C 1
ATOM 858 O O . PRO A 1 112 ? -13.897 -0.253 -11.818 1.00 69.94 112 PRO A O 1
ATOM 861 N N . CYS A 1 113 ? -13.593 1.070 -10.022 1.00 74.06 113 CYS A N 1
ATOM 862 C CA . CYS A 1 113 ? -14.672 0.492 -9.235 1.00 74.06 113 CYS A CA 1
ATOM 863 C C . CYS A 1 113 ? -15.996 0.544 -9.982 1.00 74.06 113 CYS A C 1
ATOM 865 O O . CYS A 1 113 ? -16.394 1.585 -10.511 1.00 74.06 113 CYS A O 1
ATOM 867 N N . SER A 1 114 ? -16.637 -0.616 -10.077 1.00 73.94 114 SER A N 1
ATOM 868 C CA . SER A 1 114 ? -17.844 -0.823 -10.873 1.00 73.94 114 SER A CA 1
ATOM 869 C C . SER A 1 114 ? -19.108 -0.905 -10.019 1.00 73.94 114 SER A C 1
ATOM 871 O O . SER A 1 114 ? -20.218 -0.767 -10.543 1.00 73.94 114 SER A O 1
ATOM 873 N N . GLY A 1 115 ? -18.927 -1.104 -8.715 1.00 74.56 115 GLY A N 1
ATOM 874 C CA . GLY A 1 115 ? -19.951 -1.170 -7.695 1.00 74.56 115 GLY A CA 1
ATOM 875 C C . GLY A 1 115 ? -20.663 0.162 -7.518 1.00 74.56 115 GLY A C 1
ATOM 876 O O . GLY A 1 115 ? -20.149 1.235 -7.832 1.00 74.56 115 GLY A O 1
ATOM 877 N N . THR A 1 116 ? -21.902 0.072 -7.049 1.00 81.75 116 THR A N 1
ATOM 878 C CA . THR A 1 116 ? -22.750 1.236 -6.759 1.00 81.75 116 THR A CA 1
ATOM 879 C C . THR A 1 116 ? -23.092 1.367 -5.284 1.00 81.75 116 THR A C 1
ATOM 881 O O . THR A 1 116 ? -23.718 2.355 -4.907 1.00 81.75 116 THR A O 1
ATOM 884 N N . ASP A 1 117 ? -22.752 0.348 -4.498 1.00 86.56 117 ASP A N 1
ATOM 885 C CA . ASP A 1 117 ? -22.921 0.338 -3.054 1.00 86.56 117 ASP A CA 1
ATOM 886 C C . ASP A 1 117 ? -21.650 0.949 -2.448 1.00 86.56 117 ASP A C 1
ATOM 888 O O . ASP A 1 117 ? -20.546 0.581 -2.844 1.00 86.56 117 ASP A O 1
ATOM 892 N N . ASP A 1 118 ? -21.847 1.951 -1.601 1.00 85.50 118 ASP A N 1
ATOM 893 C CA . ASP A 1 118 ? -20.836 2.801 -0.962 1.00 85.50 118 ASP A CA 1
ATOM 894 C C . ASP A 1 118 ? -21.389 3.068 0.446 1.00 85.50 118 ASP A C 1
ATOM 896 O O . ASP A 1 118 ? -22.272 3.917 0.647 1.00 85.50 118 ASP A O 1
ATOM 900 N N . SER A 1 119 ? -21.039 2.174 1.369 1.00 86.06 119 SER A N 1
ATOM 901 C CA . SER A 1 119 ? -21.626 2.073 2.704 1.00 86.06 119 SER A CA 1
ATOM 902 C C . SER A 1 119 ? -21.136 3.177 3.641 1.00 86.06 119 SER A C 1
ATOM 904 O O . SER A 1 119 ? -21.876 3.561 4.556 1.00 86.06 119 SER A O 1
ATOM 906 N N . ASP A 1 120 ? -19.943 3.720 3.403 1.00 81.69 120 ASP A N 1
ATOM 907 C CA . ASP A 1 120 ? -19.311 4.762 4.217 1.00 81.69 120 ASP A CA 1
ATOM 908 C C . ASP A 1 120 ? -19.400 6.169 3.584 1.00 81.69 120 ASP A C 1
ATOM 910 O O . ASP A 1 120 ? -19.365 7.184 4.291 1.00 81.69 120 ASP A O 1
ATOM 914 N N . GLY A 1 121 ? -19.672 6.253 2.280 1.00 84.38 121 GLY A N 1
ATOM 915 C CA . GLY A 1 121 ? -19.925 7.482 1.539 1.00 84.38 121 GLY A CA 1
ATOM 916 C C . GLY A 1 121 ? -18.660 8.230 1.125 1.00 84.38 121 GLY A C 1
ATOM 917 O O . GLY A 1 121 ? -18.744 9.447 0.885 1.00 84.38 121 GLY A O 1
ATOM 918 N N . ASP A 1 122 ? -17.503 7.571 1.080 1.00 81.31 122 ASP A N 1
ATOM 919 C CA . ASP A 1 122 ? -16.227 8.199 0.725 1.00 81.31 122 ASP A CA 1
ATOM 920 C C . ASP A 1 122 ? -16.028 8.348 -0.803 1.00 81.31 122 ASP A C 1
ATOM 922 O O . ASP A 1 122 ? -15.166 9.109 -1.271 1.00 81.31 122 ASP A O 1
ATOM 926 N N . GLY A 1 123 ? -16.918 7.731 -1.588 1.00 80.25 123 GLY A N 1
ATOM 927 C CA . GLY A 1 123 ? -16.909 7.737 -3.047 1.00 80.25 123 GLY A CA 1
ATOM 928 C C . GLY A 1 123 ? -16.138 6.575 -3.678 1.00 80.25 123 GLY A C 1
ATOM 929 O O . GLY A 1 123 ? -15.956 6.583 -4.905 1.00 80.25 123 GLY A O 1
ATOM 930 N N . ILE A 1 124 ? -15.701 5.603 -2.882 1.00 81.25 124 ILE A N 1
ATOM 931 C CA . ILE A 1 124 ? -15.201 4.289 -3.279 1.00 81.25 124 ILE A CA 1
ATOM 932 C C . ILE A 1 124 ? -16.339 3.284 -3.057 1.00 81.25 124 ILE A C 1
ATOM 934 O O . ILE A 1 124 ? -17.091 3.357 -2.100 1.00 81.25 124 ILE A O 1
ATOM 938 N N . ALA A 1 125 ? -16.543 2.370 -4.004 1.00 85.31 125 ALA A N 1
ATOM 939 C CA . ALA A 1 125 ? -17.571 1.346 -3.831 1.00 85.31 125 ALA A CA 1
ATOM 940 C C . ALA A 1 125 ? -17.071 0.236 -2.895 1.00 85.31 125 ALA A C 1
ATOM 942 O O . ALA A 1 125 ? -15.916 -0.165 -3.035 1.00 85.31 125 ALA A O 1
ATOM 943 N N . ASP A 1 126 ? -17.953 -0.354 -2.081 1.00 81.75 126 ASP A N 1
ATOM 944 C CA . ASP A 1 126 ? -17.630 -1.401 -1.090 1.00 81.75 126 ASP A CA 1
ATOM 945 C C . ASP A 1 126 ? -16.813 -2.565 -1.690 1.00 81.75 126 ASP A C 1
ATOM 947 O O . ASP A 1 126 ? -15.951 -3.149 -1.049 1.00 81.75 126 ASP A O 1
ATOM 951 N N . GLU A 1 127 ? -17.052 -2.920 -2.960 1.00 78.69 127 GLU A N 1
ATOM 952 C CA . GLU A 1 127 ? -16.326 -4.006 -3.646 1.00 78.69 127 GLU A CA 1
ATOM 953 C C . GLU A 1 127 ? -14.830 -3.730 -3.877 1.00 78.69 127 GLU A C 1
ATOM 955 O O . GLU A 1 127 ? -14.060 -4.649 -4.166 1.00 78.69 127 GLU A O 1
ATOM 960 N N . CYS A 1 128 ? -14.451 -2.461 -3.817 1.00 76.12 128 CYS A N 1
ATOM 961 C CA . CYS A 1 128 ? -13.109 -1.943 -4.024 1.00 76.12 128 CYS A CA 1
ATOM 962 C C . CYS A 1 128 ? -12.513 -1.329 -2.768 1.00 76.12 128 CYS A C 1
ATOM 964 O O . CYS A 1 128 ? -11.338 -0.942 -2.786 1.00 76.12 128 CYS A O 1
ATOM 966 N N . ASP A 1 129 ? -13.335 -1.138 -1.747 1.00 80.00 129 ASP A N 1
ATOM 967 C CA . ASP A 1 129 ? -12.899 -0.461 -0.560 1.00 80.00 129 ASP A CA 1
ATOM 968 C C . ASP A 1 129 ? -12.214 -1.469 0.356 1.00 80.00 129 ASP A C 1
ATOM 970 O O . ASP A 1 129 ? -12.830 -2.335 0.969 1.00 80.00 129 ASP A O 1
ATOM 974 N N . ASN A 1 130 ? -10.885 -1.396 0.384 1.00 76.00 130 ASN A N 1
ATOM 975 C CA . ASN A 1 130 ? -10.087 -2.206 1.299 1.00 76.00 130 ASN A CA 1
ATOM 976 C C . ASN A 1 130 ? -10.114 -1.643 2.730 1.00 76.00 130 ASN A C 1
ATOM 978 O O . ASN A 1 130 ? -9.417 -2.184 3.584 1.00 76.00 130 ASN A O 1
ATOM 982 N N . CYS A 1 131 ? -10.792 -0.515 2.941 1.00 82.62 131 CYS A N 1
ATOM 983 C CA . CYS A 1 131 ? -10.748 0.291 4.141 1.00 82.62 131 CYS A CA 1
ATOM 984 C C . CYS A 1 131 ? -12.097 0.986 4.302 1.00 82.62 131 CYS A C 1
ATOM 986 O O . CYS A 1 131 ? -12.213 2.154 3.947 1.00 82.62 131 CYS A O 1
ATOM 988 N N . SER A 1 132 ? -13.095 0.303 4.864 1.00 82.94 132 SER A N 1
ATOM 989 C CA . SER A 1 132 ? -14.481 0.805 4.867 1.00 82.94 132 SER A CA 1
ATOM 990 C C . SER A 1 132 ? -14.671 2.080 5.7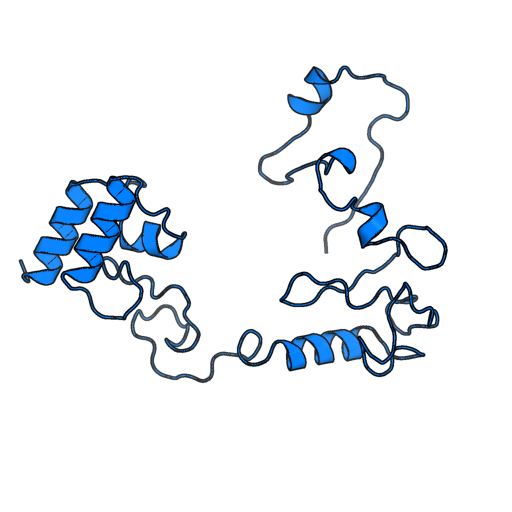06 1.00 82.94 132 SER A C 1
ATOM 992 O O . SER A 1 132 ? -15.800 2.534 5.875 1.00 82.94 132 SER A O 1
ATOM 994 N N . ASN A 1 133 ? -13.587 2.589 6.319 1.00 82.06 133 ASN A N 1
ATOM 995 C CA . ASN A 1 133 ? -13.478 3.776 7.172 1.00 82.06 133 ASN A CA 1
ATOM 996 C C . ASN A 1 133 ? -14.678 3.936 8.109 1.00 82.06 133 ASN A C 1
ATOM 998 O O . ASN A 1 133 ? -15.170 5.052 8.332 1.00 82.06 133 ASN A O 1
ATOM 1002 N N . MET A 1 134 ? -15.177 2.814 8.629 1.00 89.31 134 MET A N 1
ATOM 1003 C CA . MET A 1 134 ? -16.394 2.737 9.414 1.00 89.31 134 MET A CA 1
ATOM 1004 C C . MET A 1 134 ? -15.988 2.604 10.881 1.00 89.31 134 MET A C 1
ATOM 1006 O O . MET A 1 134 ? -15.648 1.511 11.333 1.00 89.31 134 MET A O 1
ATOM 1010 N N . PRO A 1 135 ? -16.064 3.687 11.683 1.00 92.50 135 PRO A N 1
ATOM 1011 C CA . PRO A 1 135 ? -15.541 3.655 13.039 1.00 92.50 135 PRO A CA 1
ATOM 1012 C C . PRO A 1 135 ? -16.204 2.555 13.871 1.00 92.50 135 PRO A C 1
ATOM 1014 O O . PRO A 1 135 ? -17.420 2.563 14.091 1.00 92.50 135 PRO A O 1
ATOM 1017 N N . GLY A 1 136 ? -15.380 1.636 14.367 1.00 93.81 136 GLY A N 1
ATOM 1018 C CA . GLY A 1 136 ? -15.784 0.493 15.173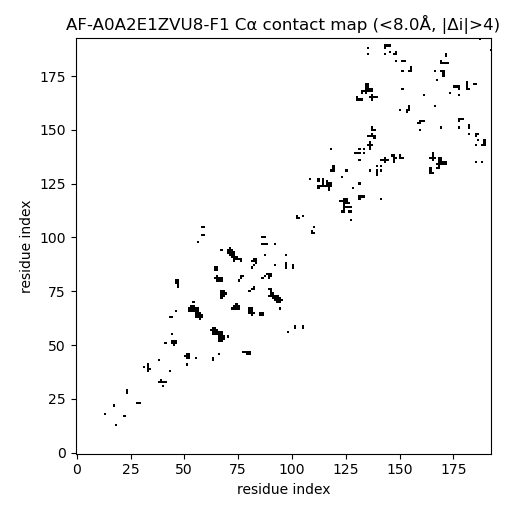 1.00 93.81 136 GLY A CA 1
ATOM 1019 C C . GLY A 1 136 ? -15.978 -0.812 14.402 1.00 93.81 136 GLY A C 1
ATOM 1020 O O . GLY A 1 136 ? -16.173 -1.825 15.069 1.00 93.81 136 GLY A O 1
ATOM 1021 N N . ASP A 1 137 ? -15.905 -0.812 13.069 1.00 95.06 137 ASP A N 1
ATOM 1022 C CA . ASP A 1 137 ? -15.892 -2.006 12.205 1.00 95.06 137 ASP A CA 1
ATOM 1023 C C . ASP A 1 137 ? -14.446 -2.465 11.966 1.00 95.06 137 ASP A C 1
ATOM 1025 O O . ASP A 1 137 ? -13.863 -2.332 10.898 1.00 95.06 137 ASP A O 1
ATOM 1029 N N . VAL A 1 138 ? -13.808 -2.942 13.030 1.00 95.19 138 VAL A N 1
ATOM 1030 C CA . VAL A 1 138 ? -12.363 -3.194 13.071 1.00 95.19 138 VAL A CA 1
ATOM 1031 C C . VAL A 1 138 ? -11.966 -4.415 12.245 1.00 95.19 138 VAL A C 1
ATOM 1033 O O . VAL A 1 138 ? -10.782 -4.600 11.990 1.00 95.19 138 VAL A O 1
ATOM 1036 N N . ASN A 1 139 ? -12.898 -5.295 11.875 1.00 92.62 139 ASN A N 1
ATOM 1037 C CA . ASN A 1 139 ? -12.611 -6.418 10.982 1.00 92.62 139 ASN A CA 1
ATOM 1038 C C . ASN A 1 139 ? -13.096 -6.204 9.536 1.00 92.62 139 ASN A C 1
ATOM 1040 O O . ASN A 1 139 ? -13.073 -7.187 8.786 1.00 92.62 139 ASN A O 1
ATOM 1044 N N . ASP A 1 140 ? -13.486 -4.974 9.169 1.00 90.25 140 ASP A N 1
ATOM 1045 C CA . ASP A 1 140 ? -13.927 -4.568 7.825 1.00 90.25 140 ASP A CA 1
ATOM 1046 C C . ASP A 1 140 ? -14.991 -5.525 7.242 1.00 90.25 140 ASP A C 1
ATOM 1048 O O . ASP A 1 140 ? -14.912 -5.954 6.084 1.00 90.25 140 ASP A O 1
ATOM 1052 N N . ASP A 1 141 ? -15.970 -5.941 8.059 1.00 90.88 141 ASP A N 1
ATOM 1053 C CA . ASP A 1 141 ? -17.061 -6.825 7.615 1.00 90.88 141 ASP A CA 1
ATOM 1054 C C . ASP A 1 141 ? -18.399 -6.102 7.386 1.00 90.88 141 ASP A C 1
ATOM 1056 O O . ASP A 1 141 ? -19.409 -6.746 7.065 1.00 90.88 141 ASP A O 1
ATOM 1060 N N . LEU A 1 142 ? -18.374 -4.765 7.451 1.00 90.25 142 LEU A N 1
ATOM 1061 C CA . LEU A 1 142 ? -19.494 -3.829 7.332 1.00 90.25 142 LEU A CA 1
ATOM 1062 C C . LEU A 1 142 ? -20.515 -3.965 8.472 1.00 90.25 142 LEU A C 1
ATOM 1064 O O . LEU A 1 142 ? -21.659 -3.501 8.356 1.00 90.25 142 LEU A O 1
ATOM 1068 N N . ILE A 1 143 ? -20.153 -4.634 9.576 1.00 91.94 143 ILE A N 1
ATOM 1069 C CA . ILE A 1 143 ? -21.047 -4.903 10.704 1.00 91.94 143 ILE A CA 1
ATOM 1070 C C . ILE A 1 143 ? -20.319 -4.736 12.039 1.00 91.94 143 ILE A C 1
ATOM 1072 O O . ILE A 1 143 ? -19.843 -5.698 12.635 1.00 91.94 143 ILE A O 1
ATOM 1076 N N . VAL A 1 144 ? -20.480 -3.564 12.653 1.00 94.88 144 VAL A N 1
ATOM 1077 C CA . VAL A 1 144 ? -20.043 -3.336 14.040 1.00 94.88 144 VAL A CA 1
ATOM 1078 C C . VAL A 1 144 ? -20.764 -4.276 15.021 1.00 94.88 144 VAL A C 1
ATOM 1080 O O . VAL A 1 144 ? -21.964 -4.148 15.304 1.00 94.88 144 VAL A O 1
ATOM 1083 N N . ASN A 1 145 ? -20.027 -5.226 15.588 1.00 96.62 145 ASN A N 1
ATOM 1084 C CA . ASN A 1 145 ? -20.501 -6.221 16.534 1.00 96.62 145 ASN A CA 1
ATOM 1085 C C . ASN A 1 145 ? -19.422 -6.627 17.569 1.00 96.62 145 ASN A C 1
ATOM 1087 O O . ASN A 1 145 ? -18.491 -5.899 17.900 1.00 96.62 145 ASN A O 1
ATOM 1091 N N . VAL A 1 146 ? -19.606 -7.784 18.211 1.00 97.12 146 VAL A N 1
ATOM 1092 C CA . VAL A 1 146 ? -18.681 -8.270 19.248 1.00 97.12 146 VAL A CA 1
ATOM 1093 C C . VAL A 1 146 ? -17.338 -8.744 18.686 1.00 97.12 146 VAL A C 1
ATOM 1095 O O . VAL A 1 146 ? -16.365 -8.822 19.435 1.00 97.12 146 VAL A O 1
ATOM 1098 N N . LEU A 1 147 ? -17.273 -9.085 17.400 1.00 97.31 147 LEU A N 1
ATOM 1099 C CA . LEU A 1 147 ? -16.040 -9.498 16.741 1.00 97.31 147 LEU A CA 1
ATOM 1100 C C . LEU A 1 147 ? -15.050 -8.334 16.638 1.00 97.31 147 LEU A C 1
ATOM 1102 O O . LEU A 1 147 ? -13.880 -8.548 16.948 1.00 97.31 147 LEU A O 1
ATOM 1106 N N . ASP A 1 148 ? -15.516 -7.114 16.386 1.00 97.00 148 ASP A N 1
ATOM 1107 C CA . ASP A 1 148 ? -14.682 -5.904 16.383 1.00 97.00 148 ASP A CA 1
ATOM 1108 C C . ASP A 1 148 ? -14.022 -5.672 17.727 1.00 97.00 148 ASP A C 1
ATOM 1110 O O . ASP A 1 148 ? -12.808 -5.531 17.824 1.00 97.00 148 ASP A O 1
ATOM 1114 N N . ILE A 1 149 ? -14.811 -5.772 18.799 1.00 97.50 149 ILE A N 1
ATOM 1115 C CA . ILE A 1 149 ? -14.323 -5.665 20.177 1.00 97.50 149 ILE A CA 1
ATOM 1116 C C . ILE A 1 149 ? -13.212 -6.691 20.434 1.00 97.50 149 ILE A C 1
ATOM 1118 O O . ILE A 1 149 ? -12.206 -6.378 21.076 1.00 97.50 149 ILE A O 1
ATOM 1122 N N . VAL A 1 150 ? -13.383 -7.929 19.961 1.00 97.56 150 VAL A N 1
ATOM 1123 C CA . VAL A 1 150 ? -12.372 -8.985 20.108 1.00 97.56 150 VAL A CA 1
ATOM 1124 C C . VAL A 1 150 ? -11.100 -8.630 19.334 1.00 97.56 150 VAL A C 1
ATOM 1126 O O . VAL A 1 150 ? -10.005 -8.795 19.881 1.00 97.56 150 VAL A O 1
ATOM 1129 N N . THR A 1 151 ? -11.221 -8.116 18.111 1.00 96.19 151 THR A N 1
ATOM 1130 C CA . THR A 1 151 ? -10.080 -7.675 17.296 1.00 96.19 151 THR A CA 1
ATOM 1131 C C . THR A 1 151 ? -9.357 -6.496 17.950 1.00 96.19 151 THR A C 1
ATOM 1133 O O . THR A 1 151 ? -8.151 -6.590 18.184 1.00 96.19 151 THR A O 1
ATOM 1136 N N . THR A 1 152 ? -10.070 -5.458 18.399 1.00 96.94 152 THR A N 1
ATOM 1137 C CA . THR A 1 152 ? -9.494 -4.322 19.140 1.00 96.94 152 THR A CA 1
ATOM 1138 C C . THR A 1 152 ? -8.769 -4.776 20.405 1.00 96.94 152 THR A C 1
ATOM 1140 O O . THR A 1 152 ? -7.665 -4.316 20.690 1.00 96.94 152 THR A O 1
ATOM 1143 N N . VAL A 1 153 ? -9.334 -5.718 21.171 1.00 97.62 153 VAL A N 1
ATOM 1144 C CA . VAL A 1 153 ? -8.666 -6.285 22.357 1.00 97.62 153 VAL A CA 1
ATOM 1145 C C . VAL A 1 153 ? -7.359 -6.980 21.977 1.00 97.62 153 VAL A C 1
ATOM 1147 O O . VAL A 1 153 ? -6.363 -6.820 22.684 1.00 97.62 153 VAL A O 1
ATOM 1150 N N . ASN A 1 154 ? -7.327 -7.731 20.875 1.00 97.38 154 ASN A N 1
ATOM 1151 C CA . ASN A 1 154 ? -6.102 -8.381 20.410 1.00 97.38 154 ASN A CA 1
ATOM 1152 C C . ASN A 1 154 ? -5.032 -7.360 19.998 1.00 97.38 154 ASN A C 1
ATOM 1154 O O . ASN A 1 154 ? -3.864 -7.571 20.331 1.00 97.38 154 ASN A O 1
ATOM 1158 N N . ILE A 1 155 ? -5.430 -6.251 19.366 1.00 95.56 155 ILE A N 1
ATOM 1159 C CA . ILE A 1 155 ? -4.542 -5.124 19.039 1.00 95.56 155 ILE A CA 1
ATOM 1160 C C . ILE A 1 155 ? -3.981 -4.502 20.326 1.00 95.56 155 ILE A C 1
ATOM 1162 O O . ILE A 1 155 ? -2.766 -4.433 20.507 1.00 95.56 155 ILE A O 1
ATOM 1166 N N . VAL A 1 156 ? -4.840 -4.152 21.291 1.00 96.50 156 VAL A N 1
ATOM 1167 C CA . VAL A 1 156 ? -4.430 -3.561 22.584 1.00 96.50 156 VAL A CA 1
ATOM 1168 C C . VAL A 1 156 ? -3.484 -4.478 23.370 1.00 96.50 156 VAL A C 1
ATOM 1170 O O . VAL A 1 156 ? -2.566 -4.010 24.049 1.00 96.50 156 VAL A O 1
ATOM 1173 N N . LEU A 1 157 ? -3.689 -5.795 23.297 1.00 96.69 157 LEU A N 1
ATOM 1174 C CA . LEU A 1 157 ? -2.844 -6.789 23.962 1.00 96.69 157 LEU A CA 1
ATOM 1175 C C . LEU A 1 157 ? -1.571 -7.144 23.175 1.00 96.69 157 LEU A C 1
ATOM 1177 O O . LEU A 1 157 ? -0.780 -7.950 23.670 1.00 96.69 157 LEU A O 1
ATOM 1181 N N . ASN A 1 158 ? -1.340 -6.543 22.002 1.00 93.88 158 ASN A N 1
ATOM 1182 C CA . ASN A 1 158 ? -0.248 -6.869 21.075 1.00 93.88 158 ASN A CA 1
ATOM 1183 C C . ASN A 1 158 ? -0.217 -8.363 20.695 1.00 93.88 158 ASN A C 1
ATOM 1185 O O . ASN A 1 158 ? 0.846 -8.968 20.552 1.00 93.88 158 ASN A O 1
ATOM 1189 N N . LEU A 1 159 ? -1.394 -8.985 20.595 1.00 94.62 159 LEU A N 1
ATOM 1190 C CA . LEU A 1 159 ? -1.566 -10.355 20.099 1.00 94.62 159 LEU A CA 1
ATOM 1191 C C . LEU A 1 159 ? -1.777 -10.387 18.581 1.00 94.62 159 LEU A C 1
ATOM 1193 O O . LEU A 1 159 ? -1.646 -11.446 17.969 1.00 94.62 159 LEU A O 1
ATOM 1197 N N . TYR A 1 160 ? -2.106 -9.235 18.004 1.00 92.31 160 TYR A N 1
ATOM 1198 C CA . TYR A 1 160 ? -2.332 -8.996 16.589 1.00 92.31 160 TYR A CA 1
ATOM 1199 C C . TYR A 1 160 ? -1.833 -7.584 16.264 1.00 92.31 160 TYR A C 1
ATOM 1201 O O . TYR A 1 160 ? -2.146 -6.650 17.000 1.00 92.31 160 TYR A O 1
ATOM 1209 N N . GLU A 1 161 ? -1.025 -7.438 15.214 1.00 91.81 161 GLU A N 1
ATOM 1210 C CA . GLU A 1 161 ? -0.677 -6.123 14.666 1.00 91.81 161 GLU A CA 1
ATOM 1211 C C . GLU A 1 161 ? -1.693 -5.814 13.570 1.00 91.81 161 GLU A C 1
ATOM 1213 O O . GLU A 1 161 ? -1.668 -6.459 12.522 1.00 91.81 161 GLU A O 1
ATOM 1218 N N . GLY A 1 162 ? -2.607 -4.886 13.862 1.00 87.50 162 GLY A N 1
ATOM 1219 C CA . GLY A 1 162 ? -3.596 -4.435 12.891 1.00 87.50 162 GLY A CA 1
ATOM 1220 C C . GLY A 1 162 ? -2.948 -3.654 11.750 1.00 87.50 162 GLY A C 1
ATOM 1221 O O . GLY A 1 162 ? -1.897 -3.030 11.929 1.00 87.50 162 GLY A O 1
ATOM 1222 N N . ASN A 1 163 ? -3.573 -3.702 10.580 1.00 88.62 163 ASN A N 1
ATOM 1223 C CA . ASN A 1 163 ? -3.236 -2.845 9.452 1.00 88.62 163 ASN A CA 1
ATOM 1224 C C . ASN A 1 163 ? -3.701 -1.393 9.705 1.00 88.62 163 ASN A C 1
ATOM 1226 O O . ASN A 1 163 ? -4.351 -1.099 10.708 1.00 88.62 163 ASN A O 1
ATOM 1230 N N . ASP A 1 164 ? -3.346 -0.473 8.807 1.00 88.38 164 ASP A N 1
ATOM 1231 C CA . ASP A 1 164 ? -3.644 0.953 8.989 1.00 88.38 164 ASP A CA 1
ATOM 1232 C C . ASP A 1 164 ? -5.156 1.244 9.097 1.00 88.38 164 ASP A C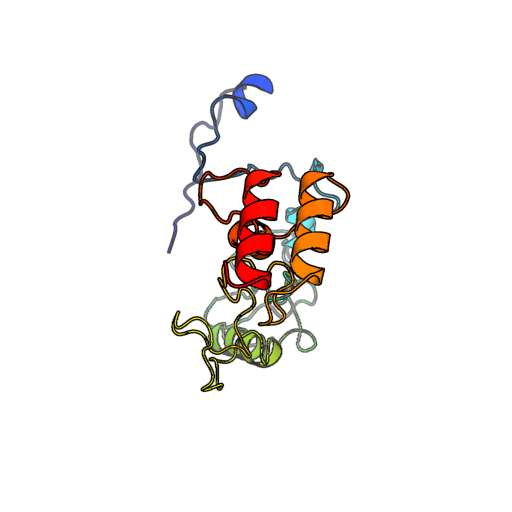 1
ATOM 1234 O O . ASP A 1 164 ? -5.539 2.111 9.879 1.00 88.38 164 ASP A O 1
ATOM 1238 N N . CYS A 1 165 ? -6.008 0.501 8.383 1.00 89.12 165 CYS A N 1
ATOM 1239 C CA . CYS A 1 165 ? -7.470 0.637 8.417 1.00 89.12 165 CYS A CA 1
ATOM 1240 C C . CYS A 1 165 ? -8.047 0.145 9.738 1.00 89.12 165 CYS A C 1
ATOM 1242 O O . CYS A 1 165 ? -8.689 0.907 10.455 1.00 89.12 165 CYS A O 1
ATOM 1244 N N . GLU A 1 166 ? -7.673 -1.068 10.147 1.00 93.12 166 GLU A N 1
ATOM 1245 C CA . GLU A 1 166 ? -8.104 -1.635 11.427 1.00 93.12 166 GLU A CA 1
ATOM 1246 C C . GLU A 1 166 ? -7.688 -0.733 12.600 1.00 93.12 166 GLU A C 1
ATOM 1248 O O . GLU A 1 166 ? -8.405 -0.617 13.593 1.00 93.12 166 GLU A O 1
ATOM 1253 N N . ILE A 1 167 ? -6.523 -0.075 12.509 1.00 93.25 167 ILE A N 1
ATOM 1254 C CA . ILE A 1 167 ? -6.060 0.858 13.541 1.00 93.25 167 ILE A CA 1
ATOM 1255 C C . ILE A 1 167 ? -6.884 2.150 13.563 1.00 93.25 167 ILE A C 1
ATOM 1257 O O . ILE A 1 167 ? -7.151 2.674 14.648 1.00 93.25 167 ILE A O 1
ATOM 1261 N N . LEU A 1 168 ? -7.275 2.662 12.396 1.00 92.69 168 LEU A N 1
ATOM 1262 C CA . LEU A 1 168 ? -8.128 3.843 12.279 1.00 92.69 168 LEU A CA 1
ATOM 1263 C C . LEU A 1 168 ? -9.531 3.567 12.825 1.00 92.69 168 LEU A C 1
ATOM 1265 O O . LEU A 1 168 ? -10.005 4.327 13.671 1.00 92.69 168 LEU A O 1
ATOM 1269 N N . ASP A 1 169 ? -10.147 2.454 12.430 1.00 94.12 169 ASP A N 1
ATOM 1270 C CA . ASP A 1 169 ? -11.498 2.092 12.868 1.00 94.12 169 ASP A CA 1
ATOM 1271 C C . ASP A 1 169 ? -11.544 1.687 14.343 1.00 94.12 169 ASP A C 1
ATOM 1273 O O . ASP A 1 169 ? -12.554 1.886 15.024 1.00 94.12 169 ASP A O 1
ATOM 1277 N N . ALA A 1 170 ? -10.431 1.187 14.883 1.00 96.00 170 ALA A N 1
ATOM 1278 C CA . ALA A 1 170 ? -10.291 0.908 16.305 1.00 96.00 170 ALA A CA 1
ATOM 1279 C C . ALA A 1 170 ? -10.081 2.162 17.173 1.00 96.00 170 ALA A C 1
ATOM 1281 O O . ALA A 1 170 ? -10.324 2.076 18.376 1.00 96.00 170 ALA A O 1
ATOM 1282 N N . ASP A 1 171 ? -9.632 3.306 16.640 1.00 96.31 171 ASP A N 1
ATOM 1283 C CA . ASP A 1 171 ? -9.421 4.558 17.393 1.00 96.31 171 ASP A CA 1
ATOM 1284 C C . ASP A 1 171 ? -10.690 5.426 17.422 1.00 96.31 171 ASP A C 1
ATOM 1286 O O . ASP A 1 171 ? -10.783 6.510 16.841 1.00 96.31 171 ASP A O 1
ATOM 1290 N N . MET A 1 172 ? -11.688 4.958 18.167 1.00 95.75 172 MET A N 1
ATOM 1291 C CA . MET A 1 172 ? -13.022 5.567 18.236 1.00 95.75 172 MET A CA 1
ATOM 1292 C C . MET A 1 172 ? -13.063 7.013 18.753 1.00 95.75 172 MET A C 1
ATOM 1294 O O . MET A 1 172 ? -14.099 7.676 18.646 1.00 95.75 172 MET A O 1
ATOM 1298 N N . ASN A 1 173 ? -11.992 7.515 19.372 1.00 95.31 173 ASN A N 1
ATOM 1299 C CA . ASN A 1 173 ? -11.914 8.905 19.834 1.00 95.31 173 ASN A CA 1
ATOM 1300 C C . ASN A 1 173 ? -10.850 9.751 19.111 1.00 95.31 173 ASN A C 1
ATOM 1302 O O . ASN A 1 173 ? -10.685 10.924 19.467 1.00 95.31 173 ASN A O 1
ATOM 1306 N N . LEU A 1 174 ? -10.203 9.199 18.080 1.00 94.88 174 LEU A N 1
ATOM 1307 C CA . LEU A 1 174 ? -9.267 9.879 17.182 1.00 94.88 174 LEU A CA 1
ATOM 1308 C C . LEU A 1 174 ? -8.091 10.546 17.911 1.00 94.88 174 LEU A C 1
ATOM 1310 O O . LEU A 1 174 ? -7.674 11.658 17.561 1.00 94.88 174 LEU A O 1
ATOM 1314 N N . ASN A 1 175 ? -7.574 9.912 18.965 1.00 95.75 175 ASN A N 1
ATOM 1315 C CA . ASN A 1 175 ? -6.435 10.442 19.723 1.00 95.75 175 ASN A CA 1
ATOM 1316 C C . ASN A 1 175 ? -5.079 9.850 19.292 1.00 95.75 175 ASN A C 1
ATOM 1318 O O . ASN A 1 175 ? -4.041 10.257 19.824 1.00 95.75 175 ASN A O 1
ATOM 1322 N N . GLY A 1 176 ? -5.084 8.921 18.336 1.00 92.75 176 GLY A N 1
ATOM 1323 C CA . GLY A 1 176 ? -3.924 8.205 17.815 1.00 92.75 176 GLY A CA 1
ATOM 1324 C C . GLY A 1 176 ? -3.440 7.057 18.704 1.00 92.75 176 GLY A C 1
ATOM 1325 O O . GLY A 1 176 ? -2.297 6.629 18.561 1.00 92.75 176 GLY A O 1
ATOM 1326 N N . SER A 1 177 ? -4.225 6.601 19.683 1.00 94.56 177 SER A N 1
ATOM 1327 C CA . SER A 1 177 ? -3.854 5.536 20.625 1.00 94.56 177 SER A CA 1
ATOM 1328 C C . SER A 1 177 ? -5.017 4.593 20.917 1.00 94.56 177 SER A C 1
ATOM 1330 O O . SER A 1 177 ? -5.913 4.934 21.685 1.00 94.56 177 SER A O 1
ATOM 1332 N N . ILE A 1 178 ? -4.911 3.348 20.452 1.00 96.25 178 ILE A N 1
ATOM 1333 C CA . ILE A 1 178 ? -5.905 2.304 20.726 1.00 96.25 178 ILE A CA 1
ATOM 1334 C C . ILE A 1 178 ? -5.727 1.766 22.146 1.00 96.25 178 ILE A C 1
ATOM 1336 O O . ILE A 1 1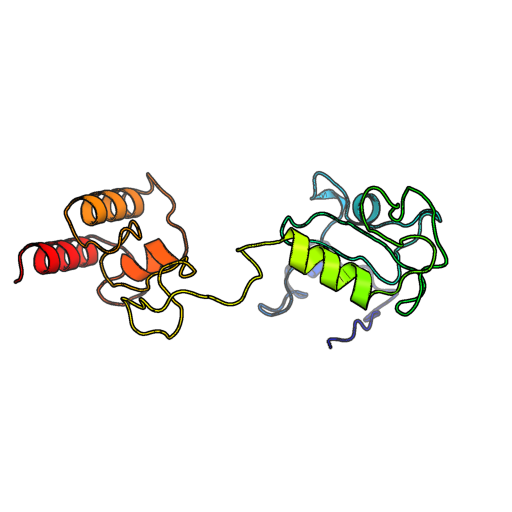78 ? -4.670 1.248 22.521 1.00 96.25 178 ILE A O 1
ATOM 1340 N N . ASN A 1 179 ? -6.764 1.893 22.965 1.00 96.19 179 ASN A N 1
ATOM 1341 C CA . ASN A 1 179 ? -6.768 1.455 24.351 1.00 96.19 179 ASN A CA 1
ATOM 1342 C C . ASN A 1 179 ? -8.182 1.072 24.834 1.00 96.19 179 ASN A C 1
ATOM 1344 O O . ASN A 1 179 ? -9.123 0.891 24.067 1.00 96.19 179 ASN A O 1
ATOM 1348 N N . ILE A 1 180 ? -8.335 0.903 26.150 1.00 97.00 180 ILE A N 1
ATOM 1349 C CA . ILE A 1 180 ? -9.607 0.490 26.756 1.00 97.00 180 ILE A CA 1
ATOM 1350 C C . ILE A 1 180 ? -10.748 1.491 26.533 1.00 97.00 180 ILE A C 1
ATOM 1352 O O . ILE A 1 180 ? -11.910 1.095 26.559 1.00 97.00 180 ILE A O 1
ATOM 1356 N N . LEU A 1 181 ? -10.441 2.774 26.335 1.00 97.56 181 LEU A N 1
ATOM 1357 C CA . LEU A 1 181 ? -11.455 3.783 26.043 1.00 97.56 181 LEU A CA 1
ATOM 1358 C C . LEU A 1 181 ? -12.125 3.514 24.698 1.00 97.56 181 LEU A C 1
ATOM 1360 O O . LEU A 1 181 ? -13.343 3.624 24.618 1.00 97.56 181 LEU A O 1
ATOM 1364 N N . ASP A 1 182 ? -11.369 3.096 23.688 1.00 98.00 182 ASP A N 1
ATOM 1365 C CA . ASP A 1 182 ? -11.913 2.822 22.359 1.00 98.00 182 ASP A CA 1
ATOM 1366 C C . ASP A 1 182 ? -12.790 1.572 22.367 1.00 98.00 182 ASP A C 1
ATOM 1368 O O . ASP A 1 182 ? -13.918 1.600 21.887 1.00 98.00 182 ASP A O 1
ATOM 1372 N N . ILE A 1 183 ? -12.353 0.528 23.079 1.00 97.69 183 ILE A N 1
ATOM 1373 C CA . ILE A 1 183 ? -13.154 -0.680 23.331 1.00 97.69 183 ILE A CA 1
ATOM 1374 C C . ILE A 1 183 ? -14.517 -0.330 23.952 1.00 97.69 183 ILE A C 1
ATOM 1376 O O . ILE A 1 183 ? -15.543 -0.885 23.563 1.00 97.69 183 ILE A O 1
ATOM 1380 N N . ILE A 1 184 ? -14.549 0.586 24.926 1.00 97.31 184 ILE A N 1
ATOM 1381 C CA . ILE A 1 184 ? -15.803 1.023 25.560 1.00 97.31 184 ILE A CA 1
ATOM 1382 C C . ILE A 1 184 ? -16.702 1.754 24.555 1.00 97.31 184 ILE A C 1
ATOM 1384 O O . ILE A 1 184 ? -17.918 1.578 24.594 1.00 97.31 184 ILE A O 1
ATOM 1388 N N . LEU A 1 185 ? -16.126 2.557 23.661 1.00 97.31 185 LEU A N 1
ATOM 1389 C CA . LEU A 1 185 ? -16.885 3.273 22.637 1.00 97.31 185 LEU A CA 1
ATOM 1390 C C . LEU A 1 185 ? -17.505 2.310 21.616 1.00 97.31 185 LEU A C 1
ATOM 1392 O O . LEU A 1 185 ? -18.687 2.460 21.314 1.00 97.31 185 LEU A O 1
ATOM 1396 N N . ILE A 1 186 ? -16.773 1.279 21.177 1.00 96.69 186 ILE A N 1
ATOM 1397 C CA . ILE A 1 186 ? -17.324 0.221 20.311 1.00 96.69 186 ILE A CA 1
ATOM 1398 C C . ILE A 1 186 ? -18.439 -0.541 21.042 1.00 96.69 186 ILE A C 1
ATOM 1400 O O . ILE A 1 186 ? -19.501 -0.777 20.477 1.00 96.69 186 ILE A O 1
ATOM 1404 N N . ILE A 1 187 ? -18.266 -0.867 22.330 1.00 97.06 187 ILE A N 1
ATOM 1405 C CA . ILE A 1 187 ? -19.327 -1.505 23.133 1.00 97.06 187 ILE A CA 1
ATOM 1406 C C . ILE A 1 187 ? -20.603 -0.658 23.149 1.00 97.06 187 ILE A C 1
ATOM 1408 O O . ILE A 1 187 ? -21.687 -1.201 22.945 1.00 97.06 187 ILE A O 1
ATOM 1412 N N . ASN A 1 188 ? -20.490 0.648 23.393 1.00 96.38 188 ASN A N 1
ATOM 1413 C CA . ASN A 1 188 ? -21.655 1.533 23.414 1.00 96.38 188 ASN A CA 1
ATOM 1414 C C . ASN A 1 188 ? -22.341 1.572 22.042 1.00 96.38 188 ASN A C 1
ATOM 1416 O O . ASN A 1 188 ? -23.565 1.479 21.972 1.00 96.38 188 ASN A O 1
ATOM 1420 N N . LEU A 1 189 ? -21.556 1.592 20.959 1.00 94.88 189 LEU A N 1
ATOM 1421 C CA . LEU A 1 189 ? -22.071 1.526 19.593 1.00 94.88 189 LEU A CA 1
ATOM 1422 C C . LEU A 1 189 ? -22.854 0.225 19.340 1.00 94.88 189 LEU A C 1
ATOM 1424 O O . LEU A 1 189 ? -23.986 0.275 18.861 1.00 94.88 189 LEU A O 1
ATOM 1428 N N . VAL A 1 190 ? -22.308 -0.925 19.746 1.00 94.88 190 VAL A N 1
ATOM 1429 C CA . VAL A 1 190 ? -22.958 -2.245 19.620 1.00 94.88 190 VAL A CA 1
ATOM 1430 C C . VAL A 1 190 ? -24.233 -2.347 20.466 1.00 94.88 190 VAL A C 1
ATOM 1432 O O . VAL A 1 190 ? -25.192 -3.017 20.076 1.00 94.88 190 VAL A O 1
ATOM 1435 N N . LEU A 1 191 ? -24.263 -1.708 21.638 1.00 94.38 191 LEU A N 1
ATOM 1436 C CA . LEU A 1 191 ? -25.421 -1.709 22.538 1.00 94.38 191 LEU A CA 1
ATOM 1437 C C . LEU A 1 191 ? -26.480 -0.654 22.172 1.00 94.38 191 LEU A C 1
ATOM 1439 O O . LEU A 1 191 ? -27.625 -0.782 22.614 1.00 94.38 191 LEU A O 1
ATOM 1443 N N . GLY A 1 192 ? -26.134 0.328 21.335 1.00 86.69 192 GLY A N 1
ATOM 1444 C CA . GLY A 1 192 ? -27.007 1.433 20.937 1.00 86.69 192 GLY A CA 1
ATOM 1445 C C . GLY A 1 192 ? -27.174 2.517 22.009 1.00 86.69 192 GLY A C 1
ATOM 1446 O O . GLY A 1 192 ? -28.248 3.123 22.075 1.00 86.69 192 GLY A O 1
ATOM 1447 N N . ASP A 1 193 ? -26.147 2.729 22.839 1.00 63.19 193 ASP A N 1
ATOM 1448 C CA . ASP A 1 193 ? -26.106 3.686 23.960 1.00 63.19 193 ASP A CA 1
ATOM 1449 C C . ASP A 1 193 ? -25.251 4.936 23.671 1.00 63.19 193 ASP A C 1
ATOM 1451 O O . ASP A 1 193 ? -24.203 4.822 22.994 1.00 63.19 193 ASP A O 1
#

Nearest PDB structures (foldseek):
  2ccl-assembly2_D  TM=9.404E-01  e=1.402E-03  Acetivibrio thermocellus
  1ohz-assembly1_B  TM=9.413E-01  e=1.124E-02  Acetivibrio thermocellus
  8x39-assembly1_B  TM=8.828E-01  e=2.692E-02  Acetivibrio thermocellus DSM 1313

Sequence (193 aa):
MKFITSLSDAGQPYSCESWQSNFGSSDAPLVLDENQSSIGFFSMLHDSWNAFPTFAILDHTMTVRAKPWTLDSNGNSDNCDGNNNTINGWSGGDTNDFLQQLVDECGVLCEPCSGTDDSDGDGIADECDNCSNMPGDVNDDLIVNVLDIVTTVNIVLNLYEGNDCEILDADMNLNGSINILDIILIINLVLGD

Radius of gyration: 23.84 Å; Cα contacts (8 Å, |Δi|>4): 239; chains: 1; bounding box: 63×31×58 Å

Solvent-accessible surface area (backbone atoms only — not comparable to full-atom values): 11894 Å² total; per-residue (Å²): 140,81,87,88,80,84,82,92,67,94,87,68,92,74,54,76,69,56,59,73,76,74,71,69,54,97,89,56,78,73,87,79,56,47,88,77,44,101,67,30,62,60,80,74,53,33,32,80,83,75,40,79,52,93,38,76,42,63,43,95,83,75,44,83,40,36,38,50,44,48,67,81,30,12,75,54,59,47,75,69,24,26,35,69,90,64,33,74,52,38,78,59,34,32,48,65,64,48,50,50,50,46,44,62,72,45,36,82,82,62,49,77,75,82,55,87,55,45,90,69,68,86,83,54,20,57,90,68,42,91,52,60,79,41,76,30,28,33,74,69,76,88,60,62,45,72,66,21,50,52,51,46,50,30,39,62,67,68,76,40,87,67,56,75,51,33,51,55,12,34,26,63,77,72,79,87,67,66,45,74,68,24,49,50,48,40,49,28,60,60,71,73,102

=== Feature glossary ===
Annotated list of the representations used here:

Nearest PDB structures. The Foldseek neighbor list gives the closest experimentally determined structures in the PDB, ranked by structural alignment. TM-score near 1 means near-identical fold; near 0.3 means only rough topology match. This is how one finds what a novel AlphaFold prediction most resembles in the solved-structure universe.

Foldseek 3Di. Foldseek's 3Di representation compresses backbone geometry into a per-residue letter drawn from a learned twenty-state alphabet. It captures the tertiary interaction pattern around each residue — which residues are packed against it in space, regardless of where they are in sequence.

Radius of gyration, Cα contacts, bounding box. Radius of gyration (Rg) is the root-mean-square distance of Cα atoms from their centroid — a single number for overall size and compactness. A globular domain of N residues has Rg ≈ 2.2·N^0.38 Å; an extended or disordered chain has a much larger Rg. The Cα contact count is the number of residue pairs whose Cα atoms are within 8 Å and are more than four positions apart in sequence — a standard proxy for tertiary packing density. The bounding box is the smallest axis-aligned box enclosing all Cα atoms.

InterPro / GO / CATH / organism. The annotation block draws on four external resources. InterPro: which protein families and domains the sequence belongs to. GO: standardized terms for what the protein does, what process it participates in, and where in the cell it acts. CATH: which structural fold it has in the CATH hierarchy. Organism: the species of origin.

mmCIF coordinates. The mmCIF block holds the 3D Cartesian coordinates of each backbone atom (N, Cα, C, O) in ångströms. mmCIF is the PDB's canonical archive format — a tagged-loop text representation of the atomic model.

pLDDT. pLDDT is the predicted lDDT-Cα score: AlphaFold's confidence that the local environment of each residue (all inter-atomic distances within 15 Å) is correctly placed. It is a per-resi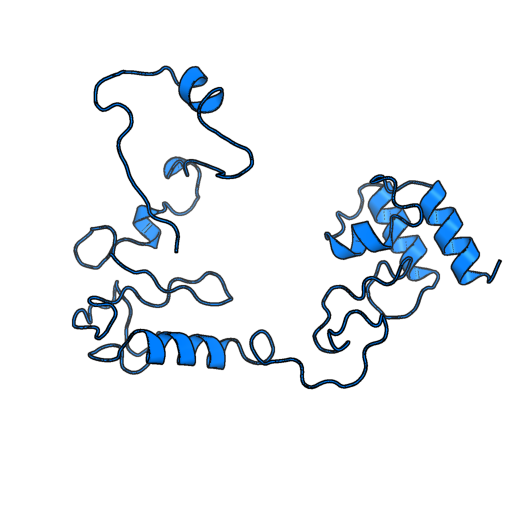due number between 0 and 100, with higher meaning more reliable.

Backbone torsions (φ/ψ). φ (phi) and ψ (psi) are the two rotatable backbone dihedrals per residue: φ is the C(i-1)–N–Cα–C torsion, ψ is the N–Cα–C–N(i+1) torsion, both in degrees on (−180°, 180°]. α-helical residues cluster near (−60°, −45°); β-strand residues near (−120°, +130°). A Ramachandran plot is simply a scatter of (φ, ψ) for every residue.

B-factor. For experimental (PDB) structures, the B-factor (temperature factor) quantifies the positional spread of each atom in the crystal — a combination of thermal vibration and static disorder — in units of Å². High B-factors mark flexible loops or poorly resolved regions; low B-factors mark the rigid, well-ordered core.

Secondary structure (3-state, P-SEA). SS3 is a coarse helix/strand/coil call (letters a/b/c) made by the P-SEA algorithm from inter-Cα distances and dihedrals. It is less detailed than DSSP but needs only Cα positions.

Predicted aligned error. Predicted aligned error is AlphaFold's pairwise confidence. Unlike pLDDT (per-residue), PAE is per-residue-pair and captures whether two parts of the structure are correctly placed relative to each other. Units are ångströms of expected positional error.

Solvent-accessible surface area. Solvent-accessible surface area (SASA) is the area in Å² traced out by the centre of a 1.4 Å probe sphere (a water molecule) rolled over the protein's van der Waals surface (Shrake–Rupley / Lee–Richards construction). Buried residues have near-zero SASA; fully exposed residues can exceed 200 Å². The total SASA scales roughly with the number of surface residues.

Secondary structure (8-state, DSSP). The SS8 string is DSSP's per-residue secondary-structure call. α-helix (H) means an i→i+4 H-bond ladder; β-strand (E) means the residue participates in a β-sheet; 3₁₀ (G) and π (I) are tighter and wider helices; T/S are turns/bends; '-' is loop.

Rendered structure images. Structure images are PyMOL renders from six orthogonal camera directions. Cartoon representation draws helices as coils and strands as arrows; sticks shows the backbone as bonds; surface shows the solvent-excluded envelope. Rainbow coloring maps sequence position to hue (blue→red, N→C); chain coloring assigns a distinct color per polypeptide.

Sequence. The amino-acid sequence is the protein's primary structure: the linear order of residues from the N-terminus to the C-terminus, written in one-letter code. Everything else here — the 3D coordinates, the secondary structure, the domain annotations — is ultimately a consequence of this string.

Contact-map, Ramachandran, and PAE plots. Three diagnostic plots accompany the record. The Cα contact map visualizes the tertiary structure as a 2D adjacency matrix (8 Å cutoff, sequence-local contacts suppressed). The Ramachandran plot shows the distribution of backbone (φ, ψ) torsions, with points in the α and β basins reflecting secondary structure content. The PAE plot shows AlphaFold's inter-residue confidence as a color matrix.